Protein AF-0000000080778270 (afdb_homodimer)

Organism: Finegoldia magna (strain ATCC 29328 / DSM 20472 / WAL 2508) (NCBI:txid334413)

InterPro domains:
  IPR010719 Methyltransferase MnmM-like [PF06962] (47-176)
  IPR010719 Methyltransferase MnmM-like [PTHR35276] (10-177)
  IPR029063 S-adenosyl-L-methionine-dependent methyltransferase superfamily [G3DSA:3.40.50.150] (2-179)
  IPR029063 S-adenosyl-L-methionine-dependent methyltransferase superfamily [SSF53335] (15-161)

Sequence (358 aa):
MIYNNTKTLVESLMKSKIPTSKICLDMTFGNGNDSYKMLSINKSIQVYGFDIQKNCIDNAKKTNNLKVINDSHLNFENYTNEKIDFAVFNLGYLPGGDKNITTDYDTVIKTLEKLLKLMNIEGQIVITFYPGHRPGFEESINIINFLRNLNQKEFNVIRYDFINQINNPPFVCLIERIKMIYNNTKTLVESLMKSKIPTSKICLDMTFGNGNDSYKMLSINKSIQVYGFDIQKNCIDNAKKTNNLKVINDSHLNFENYTNEKIDFAVFNLGYLPGGDKNITTDYDTVIKTLEKLLKLMNIEGQIVITFYPGHRPGFEESINIINFLRNLNQKEFNVIRYDFINQINNPPFVCLIERIK

Solvent-accessible surface area (backbone atoms only — not comparable to full-atom values): 18742 Å² total; per-residue (Å²): 122,90,60,87,48,64,67,46,38,51,49,53,53,42,67,71,49,43,68,82,38,51,33,34,37,26,50,46,26,48,90,32,62,67,54,53,50,47,43,71,70,27,76,82,30,38,35,42,26,15,27,70,49,59,67,38,47,71,68,48,79,90,48,94,45,47,48,68,39,74,36,57,46,66,52,49,66,81,78,48,85,66,61,30,32,35,36,37,37,61,53,47,52,48,85,94,51,60,74,82,55,50,67,50,48,67,54,49,50,56,30,46,60,53,46,67,73,36,41,33,75,59,8,35,37,39,38,38,42,44,43,63,43,70,73,31,33,54,31,44,55,55,46,48,56,56,52,37,66,42,58,56,81,34,33,44,37,38,36,41,35,49,57,23,50,73,80,54,51,55,32,38,36,41,38,30,27,73,90,121,90,60,88,48,64,68,47,39,51,49,53,54,41,68,70,48,43,70,81,39,51,33,35,36,26,50,46,26,47,89,34,61,68,54,51,51,48,44,73,69,28,77,82,30,38,34,41,27,15,27,71,50,58,67,38,48,72,67,49,80,89,49,95,46,47,50,67,40,72,35,58,48,68,54,47,66,81,78,48,86,67,62,30,33,33,34,37,37,61,55,48,51,46,85,95,50,59,73,84,56,51,67,48,49,68,54,50,50,54,30,47,60,54,46,68,73,37,41,33,75,58,10,35,38,38,39,36,42,45,44,64,42,69,72,29,31,54,32,45,54,55,46,47,55,56,52,37,66,42,57,54,80,34,33,44,38,38,37,43,35,48,57,22,49,73,81,54,50,54,33,37,36,39,37,33,28,72,92

Foldseek 3Di:
DCDDAPVSVVLSVLLVFLQPFAEEEEQDCQQNVVVVSSCVNPVRHAYEYEDLDVVSVVNDDDDPRYHYDNDHLLCVCVPDQAAGQEYEAEWADRVVDDRVDTDDLVSVLSSVVVNLVRHDQFGKYKYKADCLDPRRVVSCVSNVVSVVPPDVVFKDKDKADPDPDDRRGMIMIMIGTND/DCDDAPVSVVLSVLLVFLQPFAEEEEQDCQQNVVVVSSCVNPVRHAYEYEDLDVVSVVNDDDDPRYHYDNDHLLCVCVPDQAAGQEYEAEWADRVVDDNVDTDDLVSVLSSVVVNLVRHDQFGKYKYKADCLDPRRVVSCVSNVVSVVPPDVVFKDKDKADPDPDDRRGMIMIMIGTND

Radius of gyration: 21.99 Å; Cα contacts (8 Å, |Δi|>4): 694; chains: 2; bounding box: 41×61×51 Å

pLDDT: mean 96.2, std 4.08, range [66.81, 98.88]

Nearest PDB structures (foldseek):
  8h27-assembly2_B  TM=9.326E-01  e=1.091E-20  Staphylococcus aureus subsp. aureus NCTC 8325
  3eey-assembly4_I  TM=9.510E-01  e=5.419E-20  Acetivibrio thermocellus ATCC 27405
  8h0s-assembly1_A  TM=9.376E-01  e=1.718E-19  Bacillus subtilis subsp. subtilis str. 168
  3eey-assembly5_G  TM=8.941E-01  e=4.001E-17  Acetivibrio thermocellus ATCC 27405
  3mti-assembly1_B  TM=8.440E-01  e=2.569E-16  Streptococcus thermophilus LMG 18311

Secondary structure (DSSP, 8-state):
---SSHHHHHHHHHHHHGGG-SEEEETT-TT-HHHHHHHHH-TT-EEEEEES-HHHHHTS--BTTEEEEES-GGGGGGT--SPEEEEEEE-SB-TTS-TT-B--HHHHHHHHHHHHHHEEEEEEEEEEE-TTSHHHHHHHHHHHHHHHTS-TTTEEEEEEEETT-SSS--EEEEEEE--/---SSHHHHHHHHHHHHGGG-SEEEETT-TT-HHHHHHHHH-TT-EEEEEES-HHHHHTS--BTTEEEEES-GGGGGGT--SPEEEEEEE-SB-TTS-TT-B--HHHHHHHHHHHHHHEEEEEEEEEEE-TTSHHHHHHHHHHHHHHHTS-TTTEEEEEEEETT-SSS--EEEEEEE--

Structure (mmCIF, N/CA/C/O backbone):
data_AF-0000000080778270-model_v1
#
loop_
_entity.id
_entity.type
_entity.pdbx_description
1 polymer '16S rRNA (Cytosine(1402)-N(4))-methyltransferase'
#
loop_
_atom_site.group_PDB
_atom_site.id
_atom_site.type_symbol
_atom_site.label_atom_id
_atom_site.label_alt_id
_atom_site.label_comp_id
_atom_site.label_asym_id
_atom_site.label_entity_id
_atom_site.label_seq_id
_atom_site.pdbx_PDB_ins_code
_atom_site.Cartn_x
_atom_site.Cartn_y
_atom_site.Cartn_z
_atom_site.occupancy
_atom_site.B_iso_or_equiv
_atom_site.auth_seq_id
_atom_site.auth_comp_id
_atom_site.auth_asym_id
_atom_site.auth_atom_id
_atom_site.pdbx_PDB_model_num
ATOM 1 N N . MET A 1 1 ? 11.602 1.389 9.594 1 66.81 1 MET A N 1
ATOM 2 C CA . MET A 1 1 ? 11.117 1.376 8.219 1 66.81 1 MET A CA 1
ATOM 3 C C . MET A 1 1 ? 10.156 0.212 7.992 1 66.81 1 MET A C 1
ATOM 5 O O . MET A 1 1 ? 10.43 -0.916 8.406 1 66.81 1 MET A O 1
ATOM 9 N N . ILE A 1 2 ? 8.891 0.56 7.391 1 80.75 2 ILE A N 1
ATOM 10 C CA . ILE A 1 2 ? 7.961 -0.547 7.184 1 80.75 2 ILE A CA 1
ATOM 11 C C . ILE A 1 2 ? 8.414 -1.389 5.992 1 80.75 2 ILE A C 1
ATOM 13 O O . ILE A 1 2 ? 8.789 -2.555 6.156 1 80.75 2 ILE A O 1
ATOM 17 N N . TYR A 1 3 ? 8.539 -0.855 4.711 1 89 3 TYR A N 1
ATOM 18 C CA . TYR A 1 3 ? 9.07 -1.511 3.521 1 89 3 TYR A CA 1
ATOM 19 C C . TYR A 1 3 ? 9.516 -0.485 2.484 1 89 3 TYR A C 1
ATOM 21 O O . TYR A 1 3 ? 8.891 0.572 2.346 1 89 3 TYR A O 1
ATOM 29 N N . ASN A 1 4 ? 10.695 -0.826 1.825 1 91.44 4 ASN A N 1
ATOM 30 C CA . ASN A 1 4 ? 11.242 0.16 0.898 1 91.44 4 ASN A CA 1
ATOM 31 C C . ASN A 1 4 ? 11.375 -0.41 -0.511 1 91.44 4 ASN A C 1
ATOM 33 O O . ASN A 1 4 ? 11.805 0.289 -1.43 1 91.44 4 ASN A O 1
ATOM 37 N N . ASN A 1 5 ? 11.078 -1.621 -0.725 1 95.38 5 ASN A N 1
ATOM 38 C CA . ASN A 1 5 ? 11.031 -2.26 -2.035 1 95.38 5 ASN A CA 1
ATOM 39 C C . ASN A 1 5 ? 9.969 -3.355 -2.09 1 95.38 5 ASN A C 1
ATOM 41 O O . ASN A 1 5 ? 9.32 -3.648 -1.084 1 95.38 5 ASN A O 1
ATOM 45 N N . THR A 1 6 ? 9.82 -3.93 -3.232 1 97.62 6 THR A N 1
ATOM 46 C CA . THR A 1 6 ? 8.742 -4.902 -3.416 1 97.62 6 THR A CA 1
ATOM 47 C C . THR A 1 6 ? 8.992 -6.148 -2.57 1 97.62 6 THR A C 1
ATOM 49 O O . THR A 1 6 ? 8.055 -6.742 -2.039 1 97.62 6 THR A O 1
ATOM 52 N N . LYS A 1 7 ? 10.266 -6.5 -2.473 1 97 7 LYS A N 1
ATOM 53 C CA . LYS A 1 7 ? 10.602 -7.684 -1.681 1 97 7 LYS A CA 1
ATOM 54 C C . LYS A 1 7 ? 10.156 -7.512 -0.231 1 97 7 LYS A C 1
ATOM 56 O O . LYS A 1 7 ? 9.453 -8.367 0.313 1 97 7 LYS A O 1
ATOM 61 N N . THR A 1 8 ? 10.531 -6.41 0.396 1 96.56 8 THR A N 1
ATOM 62 C CA . THR A 1 8 ? 10.203 -6.172 1.797 1 96.56 8 THR A CA 1
ATOM 63 C C . THR A 1 8 ? 8.711 -5.914 1.963 1 96.56 8 THR A C 1
ATOM 65 O O . THR A 1 8 ? 8.125 -6.254 2.992 1 96.56 8 THR A O 1
ATOM 68 N N . LEU A 1 9 ? 8.109 -5.34 0.969 1 97.5 9 LEU A N 1
ATOM 69 C CA . LEU A 1 9 ? 6.664 -5.156 0.991 1 97.5 9 LEU A CA 1
ATOM 70 C C . LEU A 1 9 ? 5.945 -6.504 0.995 1 97.5 9 LEU A C 1
ATOM 72 O O . LEU A 1 9 ? 5.09 -6.754 1.849 1 97.5 9 LEU A O 1
ATOM 76 N N . VAL A 1 10 ? 6.305 -7.406 0.1 1 98.25 10 VAL A N 1
ATOM 77 C CA . VAL A 1 10 ? 5.672 -8.719 -0.003 1 98.25 10 VAL A CA 1
ATOM 78 C C . VAL A 1 10 ? 5.895 -9.5 1.288 1 98.25 10 VAL A C 1
ATOM 80 O O . VAL A 1 10 ? 4.98 -10.172 1.78 1 98.25 10 VAL A O 1
ATOM 83 N N . GLU A 1 11 ? 7.086 -9.359 1.797 1 97.44 11 GLU A N 1
ATOM 84 C CA . GLU A 1 11 ? 7.375 -10.016 3.068 1 97.44 11 GLU A CA 1
ATOM 85 C C . GLU A 1 11 ? 6.453 -9.508 4.172 1 97.44 11 GLU A C 1
ATOM 87 O O . GLU A 1 11 ? 5.984 -10.281 5.008 1 97.44 11 GLU A O 1
ATOM 92 N N . SER A 1 12 ? 6.262 -8.234 4.207 1 96.12 12 SER A N 1
ATOM 93 C CA . SER A 1 12 ? 5.375 -7.66 5.215 1 96.12 12 SER A CA 1
ATOM 94 C C . SER A 1 12 ? 3.949 -8.18 5.055 1 96.12 12 SER A C 1
ATOM 96 O O . SER A 1 12 ? 3.271 -8.453 6.047 1 96.12 12 SER A O 1
ATOM 98 N N . LEU A 1 13 ? 3.492 -8.32 3.836 1 97.12 13 LEU A N 1
ATOM 99 C CA . LEU A 1 13 ? 2.164 -8.867 3.574 1 97.12 13 LEU A CA 1
ATOM 100 C C . LEU A 1 13 ? 2.072 -10.32 4.02 1 97.12 13 LEU A C 1
ATOM 102 O O . LEU A 1 13 ? 1.073 -10.734 4.617 1 97.12 13 LEU A O 1
ATOM 106 N N . MET A 1 14 ? 3.135 -11.047 3.773 1 97.94 14 MET A N 1
ATOM 107 C CA . MET A 1 14 ? 3.186 -12.438 4.203 1 97.94 14 MET A CA 1
ATOM 108 C C . MET A 1 14 ? 3.117 -12.547 5.723 1 97.94 14 MET A C 1
ATOM 110 O O . MET A 1 14 ? 2.387 -13.383 6.262 1 97.94 14 MET A O 1
ATOM 114 N N . LYS A 1 15 ? 3.887 -11.727 6.355 1 96.31 15 LYS A N 1
ATOM 115 C CA . LYS A 1 15 ? 3.932 -11.758 7.812 1 96.31 15 LYS A CA 1
ATOM 116 C C . LYS A 1 15 ? 2.551 -11.508 8.414 1 96.31 15 LYS A C 1
ATOM 118 O O . LYS A 1 15 ? 2.236 -12.008 9.492 1 96.31 15 LYS A O 1
ATOM 123 N N . SER A 1 16 ? 1.757 -10.789 7.73 1 95.44 16 SER A N 1
ATOM 124 C CA . SER A 1 16 ? 0.414 -10.469 8.211 1 95.44 16 SER A CA 1
ATOM 125 C C . SER A 1 16 ? -0.552 -11.617 7.945 1 95.44 16 SER A C 1
ATOM 127 O O . SER A 1 16 ? -1.455 -11.875 8.742 1 95.44 16 SER A O 1
ATOM 129 N N . LYS A 1 17 ? -0.362 -12.383 6.918 1 97.62 17 LYS A N 1
ATOM 130 C CA . LYS A 1 17 ? -1.398 -13.305 6.465 1 97.62 17 LYS A CA 1
ATOM 131 C C . LYS A 1 17 ? -1.015 -14.75 6.758 1 97.62 17 LYS A C 1
ATOM 133 O O . LYS A 1 17 ? -1.867 -15.562 7.129 1 97.62 17 LYS A O 1
ATOM 138 N N . ILE A 1 18 ? 0.212 -15.094 6.703 1 98.38 18 ILE A N 1
ATOM 139 C CA . ILE A 1 18 ? 0.69 -16.469 6.684 1 98.38 18 ILE A CA 1
ATOM 140 C C . ILE A 1 18 ? 0.455 -17.125 8.047 1 98.38 18 ILE A C 1
ATOM 142 O O . ILE A 1 18 ? 0.122 -18.312 8.125 1 98.38 18 ILE A O 1
ATOM 146 N N . PRO A 1 19 ? 0.58 -16.375 9.148 1 98.19 19 PRO A N 1
ATOM 147 C CA . PRO A 1 19 ? 0.391 -17 10.461 1 98.19 19 PRO A CA 1
ATOM 148 C C . PRO A 1 19 ? -0.973 -17.672 10.602 1 98.19 19 PRO A C 1
ATOM 150 O O . PRO A 1 19 ? -1.111 -18.641 11.344 1 98.19 19 PRO A O 1
ATOM 153 N N . THR A 1 20 ? -1.996 -17.219 9.922 1 97.31 20 THR A N 1
ATOM 154 C CA . THR A 1 20 ? -3.336 -17.781 10.055 1 97.31 20 THR A CA 1
ATOM 155 C C . THR A 1 20 ? -3.699 -18.609 8.82 1 97.31 20 THR A C 1
ATOM 157 O O . THR A 1 20 ? -4.871 -18.906 8.594 1 97.31 20 THR A O 1
ATOM 160 N N . SER A 1 21 ? -2.727 -18.891 7.973 1 98.38 21 SER A N 1
ATOM 161 C CA . SER A 1 21 ? -2.955 -19.625 6.73 1 98.38 21 SER A CA 1
ATOM 162 C C . SER A 1 21 ? -2.691 -21.109 6.91 1 98.38 21 SER A C 1
ATOM 164 O O . SER A 1 21 ? -2.014 -21.516 7.855 1 98.38 21 SER A O 1
ATOM 166 N N . LYS A 1 22 ? -3.305 -21.891 6.043 1 98.44 22 LYS A N 1
ATOM 167 C CA . LYS A 1 22 ? -3.074 -23.328 6.02 1 98.44 22 LYS A CA 1
ATOM 168 C C . LYS A 1 22 ? -2.516 -23.766 4.672 1 98.44 22 LYS A C 1
ATOM 170 O O . LYS A 1 22 ? -1.525 -24.5 4.613 1 98.44 22 LYS A O 1
ATOM 175 N N . ILE A 1 23 ? -3.102 -23.344 3.631 1 98.75 23 ILE A N 1
ATOM 176 C CA . ILE A 1 23 ? -2.711 -23.75 2.283 1 98.75 23 ILE A CA 1
ATOM 177 C C . ILE A 1 23 ? -2.209 -22.516 1.516 1 98.75 23 ILE A C 1
ATOM 179 O O . ILE A 1 23 ? -2.941 -21.547 1.342 1 98.75 23 ILE A O 1
ATOM 183 N N . CYS A 1 24 ? -1.001 -22.562 1.058 1 98.81 24 CYS A N 1
ATOM 184 C CA . CYS A 1 24 ? -0.366 -21.453 0.343 1 98.81 24 CYS A CA 1
ATOM 185 C C . CYS A 1 24 ? 0.226 -21.938 -0.978 1 98.81 24 CYS A C 1
ATOM 187 O O . CYS A 1 24 ? 0.681 -23.078 -1.085 1 98.81 24 CYS A O 1
ATOM 189 N N . LEU A 1 25 ? 0.199 -21.078 -1.969 1 98.88 25 LEU A N 1
ATOM 190 C CA . LEU A 1 25 ? 0.73 -21.391 -3.291 1 98.88 25 LEU A CA 1
ATOM 191 C C . LEU A 1 25 ? 1.82 -20.406 -3.689 1 98.88 25 LEU A C 1
ATOM 193 O O . LEU A 1 25 ? 1.659 -19.188 -3.516 1 98.88 25 LEU A O 1
ATOM 197 N N . ASP A 1 26 ? 2.918 -20.875 -4.129 1 98.81 26 ASP A N 1
ATOM 198 C CA . ASP A 1 26 ? 3.951 -20.125 -4.84 1 98.81 26 ASP A CA 1
ATOM 199 C C . ASP A 1 26 ? 3.891 -20.406 -6.34 1 98.81 26 ASP A C 1
ATOM 201 O O . ASP A 1 26 ? 4.402 -21.422 -6.816 1 98.81 26 ASP A O 1
ATOM 205 N N . MET A 1 27 ? 3.35 -19.484 -7.094 1 98.69 27 MET A N 1
ATOM 206 C CA . MET A 1 27 ? 2.945 -19.734 -8.477 1 98.69 27 MET A CA 1
ATOM 207 C C . MET A 1 27 ? 4.121 -19.547 -9.43 1 98.69 27 MET A C 1
ATOM 209 O O . MET A 1 27 ? 4.023 -19.875 -10.609 1 98.69 27 MET A O 1
ATOM 213 N N . THR A 1 28 ? 5.137 -18.969 -8.906 1 98.19 28 THR A N 1
ATOM 214 C CA . THR A 1 28 ? 6.398 -18.75 -9.602 1 98.19 28 THR A CA 1
ATOM 215 C C . THR A 1 28 ? 7.582 -19.109 -8.711 1 98.19 28 THR A C 1
ATOM 217 O O . THR A 1 28 ? 8.383 -18.234 -8.352 1 98.19 28 THR A O 1
ATOM 220 N N . PHE A 1 29 ? 7.758 -20.359 -8.461 1 98.38 29 PHE A N 1
ATOM 221 C CA . PHE A 1 29 ? 8.617 -20.844 -7.387 1 98.38 29 PHE A CA 1
ATOM 222 C C . PHE A 1 29 ? 10.023 -20.281 -7.52 1 98.38 29 PHE A C 1
ATOM 224 O O . PHE A 1 29 ? 10.555 -19.688 -6.578 1 98.38 29 PHE A O 1
ATOM 231 N N . GLY A 1 30 ? 10.641 -20.453 -8.805 1 97.19 30 GLY A N 1
ATOM 232 C CA . GLY A 1 30 ? 11.992 -19.969 -9.031 1 97.19 30 GLY A CA 1
ATOM 233 C C . GLY A 1 30 ? 13 -20.531 -8.055 1 97.19 30 GLY A C 1
ATOM 234 O O . GLY A 1 30 ? 13.125 -21.75 -7.914 1 97.19 30 GLY A O 1
ATOM 235 N N . ASN A 1 31 ? 13.609 -19.656 -7.277 1 96.62 31 ASN A N 1
ATOM 236 C CA . ASN A 1 31 ? 14.602 -20.094 -6.305 1 96.62 31 ASN A CA 1
ATOM 237 C C . ASN A 1 31 ? 13.961 -20.422 -4.957 1 96.62 31 ASN A C 1
ATOM 239 O O . ASN A 1 31 ? 14.656 -20.781 -4.004 1 96.62 31 ASN A O 1
ATOM 243 N N . GLY A 1 32 ? 12.719 -20.266 -4.879 1 97.81 32 GLY A N 1
ATOM 244 C CA . GLY A 1 32 ? 11.953 -20.719 -3.734 1 97.81 32 GLY A CA 1
ATOM 245 C C . GLY A 1 32 ? 11.922 -19.719 -2.594 1 97.81 32 GLY A C 1
ATOM 246 O O . GLY A 1 32 ? 11.477 -20.047 -1.492 1 97.81 32 GLY A O 1
ATOM 247 N N . ASN A 1 33 ? 12.359 -18.453 -2.801 1 97.44 33 ASN A N 1
ATOM 248 C CA . ASN A 1 33 ? 12.5 -17.484 -1.731 1 97.44 33 ASN A CA 1
ATOM 249 C C . ASN A 1 33 ? 11.156 -17.203 -1.053 1 97.44 33 ASN A C 1
ATOM 251 O O . ASN A 1 33 ? 11.078 -17.156 0.176 1 97.44 33 ASN A O 1
ATOM 255 N N . ASP A 1 34 ? 10.125 -17.047 -1.787 1 98.5 34 ASP A N 1
ATOM 256 C CA . ASP A 1 34 ? 8.82 -16.766 -1.204 1 98.5 34 ASP A CA 1
ATOM 257 C C . ASP A 1 34 ? 8.305 -17.969 -0.414 1 98.5 34 ASP A C 1
ATOM 259 O O . ASP A 1 34 ? 7.777 -17.812 0.69 1 98.5 34 ASP A O 1
ATOM 263 N N . SER A 1 35 ? 8.445 -19.141 -0.993 1 98.69 35 SER A N 1
ATOM 264 C CA . SER A 1 35 ? 8.031 -20.359 -0.31 1 98.69 35 SER A CA 1
ATOM 265 C C . SER A 1 35 ? 8.75 -20.516 1.027 1 98.69 35 SER A C 1
ATOM 267 O O . SER A 1 35 ? 8.109 -20.75 2.055 1 98.69 35 SER A O 1
ATOM 269 N N . TYR A 1 36 ? 10.062 -20.344 0.94 1 98.56 36 TYR A N 1
ATOM 270 C CA . TYR A 1 36 ? 10.852 -20.516 2.152 1 98.56 36 TYR A CA 1
ATOM 271 C C . TYR A 1 36 ? 10.5 -19.453 3.188 1 98.56 36 TYR A C 1
ATOM 273 O O . TYR A 1 36 ? 10.5 -19.719 4.391 1 98.56 36 TYR A O 1
ATOM 281 N N . LYS A 1 37 ? 10.258 -18.266 2.748 1 98.5 37 LYS A N 1
ATOM 282 C CA . LYS A 1 37 ? 9.82 -17.203 3.654 1 98.5 37 LYS A CA 1
ATOM 283 C C . LYS A 1 37 ? 8.5 -17.578 4.324 1 98.5 37 LYS A C 1
ATOM 285 O O . LYS A 1 37 ? 8.352 -17.406 5.535 1 98.5 37 LYS A O 1
ATOM 290 N N . MET A 1 38 ? 7.527 -18.094 3.566 1 98.69 38 MET A N 1
ATOM 291 C CA . MET A 1 38 ? 6.25 -18.5 4.137 1 98.69 38 MET A CA 1
ATOM 292 C C . MET A 1 38 ? 6.453 -19.547 5.227 1 98.69 38 MET A C 1
ATOM 294 O O . MET A 1 38 ? 5.902 -19.438 6.32 1 98.69 38 MET A O 1
ATOM 298 N N . LEU A 1 39 ? 7.285 -20.516 4.898 1 98.5 39 LEU A N 1
ATOM 299 C CA . LEU A 1 39 ? 7.535 -21.609 5.82 1 98.5 39 LEU A CA 1
ATOM 300 C C . LEU A 1 39 ? 8.242 -21.125 7.078 1 98.5 39 LEU A C 1
ATOM 302 O O . LEU A 1 39 ? 8.039 -21.672 8.164 1 98.5 39 LEU A O 1
ATOM 306 N N . SER A 1 40 ? 9.102 -20.109 6.914 1 98.31 40 SER A N 1
ATOM 307 C CA . SER A 1 40 ? 9.805 -19.547 8.062 1 98.31 40 SER A CA 1
ATOM 308 C C . SER A 1 40 ? 8.844 -18.828 9 1 98.31 40 SER A C 1
ATOM 310 O O . SER A 1 40 ? 9.086 -18.734 10.203 1 98.31 40 SER A O 1
ATOM 312 N N . ILE A 1 41 ? 7.781 -18.328 8.516 1 98.25 41 ILE A N 1
ATOM 313 C CA . ILE A 1 41 ? 6.789 -17.594 9.289 1 98.25 41 ILE A CA 1
ATOM 314 C C . ILE A 1 41 ? 5.863 -18.578 10.008 1 98.25 41 ILE A C 1
ATOM 316 O O . ILE A 1 41 ? 5.516 -18.359 11.172 1 98.25 41 ILE A O 1
ATOM 32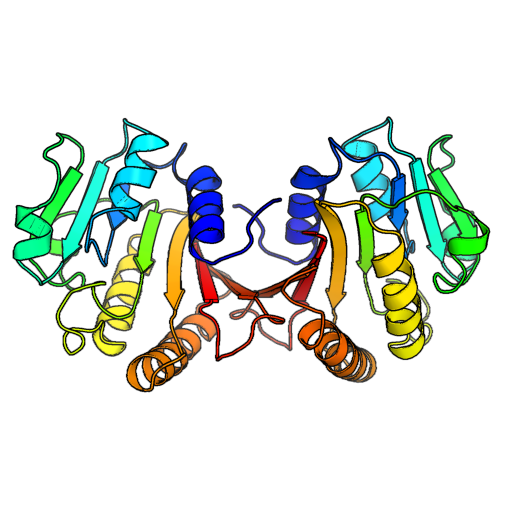0 N N . ASN A 1 42 ? 5.43 -19.578 9.344 1 98.5 42 ASN A N 1
ATOM 321 C CA . ASN A 1 42 ? 4.52 -20.594 9.859 1 98.5 42 ASN A CA 1
ATOM 322 C C . ASN A 1 42 ? 4.891 -21.984 9.359 1 98.5 42 ASN A C 1
ATOM 324 O O . ASN A 1 42 ? 4.625 -22.328 8.211 1 98.5 42 ASN A O 1
ATOM 328 N N . LYS A 1 43 ? 5.348 -22.812 10.203 1 97 43 LYS A N 1
ATOM 329 C CA . LYS A 1 43 ? 5.871 -24.125 9.844 1 97 43 LYS A CA 1
ATOM 330 C C . LYS A 1 43 ? 4.738 -25.141 9.656 1 97 43 LYS A C 1
ATOM 332 O O . LYS A 1 43 ? 4.965 -26.25 9.18 1 97 43 LYS A O 1
ATOM 337 N N . SER A 1 44 ? 3.574 -24.75 9.961 1 97.81 44 SER A N 1
ATOM 338 C CA . SER A 1 44 ? 2.459 -25.688 9.922 1 97.81 44 SER A CA 1
ATOM 339 C C . SER A 1 44 ? 1.711 -25.609 8.602 1 97.81 44 SER A C 1
ATOM 341 O O . SER A 1 44 ? 0.825 -26.438 8.328 1 97.81 44 SER A O 1
ATOM 343 N N . ILE A 1 45 ? 2.072 -24.656 7.777 1 98.44 45 ILE A N 1
ATOM 344 C CA . ILE A 1 45 ? 1.339 -24.484 6.531 1 98.44 45 ILE A CA 1
ATOM 345 C C . ILE A 1 45 ? 1.805 -25.531 5.512 1 98.44 45 ILE A C 1
ATOM 347 O O . ILE A 1 45 ? 2.885 -26.109 5.652 1 98.44 45 ILE A O 1
ATOM 351 N N . GLN A 1 46 ? 0.969 -25.797 4.523 1 98.56 46 GLN A N 1
ATOM 352 C CA . GLN A 1 46 ? 1.335 -26.531 3.318 1 98.56 46 GLN A CA 1
ATOM 353 C C . GLN A 1 46 ? 1.544 -25.578 2.141 1 98.56 46 GLN A C 1
ATOM 355 O O . GLN A 1 46 ? 0.663 -24.781 1.814 1 98.56 46 GLN A O 1
ATOM 360 N N . VAL A 1 47 ? 2.713 -25.688 1.562 1 98.69 47 VAL A N 1
ATOM 361 C CA . VAL A 1 47 ? 3.045 -24.828 0.431 1 98.69 47 VAL A CA 1
ATOM 362 C C . VAL A 1 47 ? 3.205 -25.672 -0.832 1 98.69 47 VAL A C 1
ATOM 364 O O . VAL A 1 47 ? 3.887 -26.688 -0.817 1 98.69 47 VAL A O 1
ATOM 367 N N . TYR A 1 48 ? 2.512 -25.297 -1.901 1 98.75 48 TYR A N 1
ATOM 368 C CA . TYR A 1 48 ? 2.736 -25.828 -3.238 1 98.75 48 TYR A CA 1
ATOM 369 C C . TYR A 1 48 ? 3.449 -24.812 -4.121 1 98.75 48 TYR A C 1
ATOM 371 O O . TYR A 1 48 ? 2.965 -23.703 -4.309 1 98.75 48 TYR A O 1
ATOM 379 N N . GLY A 1 49 ? 4.594 -25.141 -4.594 1 98.62 49 GLY A N 1
ATOM 380 C CA . GLY A 1 49 ? 5.352 -24.297 -5.5 1 98.62 49 GLY A CA 1
ATOM 381 C C . GLY A 1 49 ? 5.371 -24.797 -6.926 1 98.62 49 GLY A C 1
ATOM 382 O O . GLY A 1 49 ? 5.523 -26 -7.156 1 98.62 49 GLY A O 1
ATOM 383 N N . PHE A 1 50 ? 5.211 -23.891 -7.879 1 98.62 50 PHE A N 1
ATOM 384 C CA . PHE A 1 50 ? 5.148 -24.281 -9.281 1 98.62 50 PHE A CA 1
ATOM 385 C C . PHE A 1 50 ? 6.223 -23.562 -10.094 1 98.62 50 PHE A C 1
ATOM 387 O O . PHE A 1 50 ? 6.422 -22.344 -9.93 1 98.62 50 PHE A O 1
ATOM 394 N N . ASP A 1 51 ? 6.871 -24.281 -10.898 1 98.25 51 ASP A N 1
ATOM 395 C CA . ASP A 1 51 ? 7.758 -23.719 -11.914 1 98.25 51 ASP A CA 1
ATOM 396 C C . ASP A 1 51 ? 7.891 -24.641 -13.117 1 98.25 51 ASP A C 1
ATOM 398 O O . ASP A 1 51 ? 7.938 -25.875 -12.953 1 98.25 51 ASP A O 1
ATOM 402 N N . ILE A 1 52 ? 7.961 -24.047 -14.273 1 97.25 52 ILE A N 1
ATOM 403 C CA . ILE A 1 52 ? 8.062 -24.844 -15.492 1 97.25 52 ILE A CA 1
ATOM 404 C C . ILE A 1 52 ? 9.508 -25.281 -15.703 1 97.25 52 ILE A C 1
ATOM 406 O O . ILE A 1 52 ? 9.781 -26.172 -16.516 1 97.25 52 ILE A O 1
ATOM 410 N N . GLN A 1 53 ? 10.398 -24.578 -15.094 1 96.62 53 GLN A N 1
ATOM 411 C CA . GLN A 1 53 ? 11.812 -24.906 -15.234 1 96.62 53 GLN A CA 1
ATOM 412 C C . GLN A 1 53 ? 12.219 -26.016 -14.266 1 96.62 53 GLN A C 1
ATOM 414 O O . GLN A 1 53 ? 12.195 -25.828 -13.047 1 96.62 53 GLN A O 1
ATOM 419 N N . LYS A 1 54 ? 12.68 -27.078 -14.812 1 96.88 54 LYS A N 1
ATOM 420 C CA . LYS A 1 54 ? 13.023 -28.266 -14.023 1 96.88 54 LYS A CA 1
ATOM 421 C C . LYS A 1 54 ? 14.125 -27.953 -13.016 1 96.88 54 LYS A C 1
ATOM 423 O O . LYS A 1 54 ? 14.148 -28.516 -11.922 1 96.88 54 LYS A O 1
ATOM 428 N N . ASN A 1 55 ? 15.031 -27.109 -13.406 1 96.06 55 ASN A N 1
ATOM 429 C CA . ASN A 1 55 ? 16.156 -26.781 -12.531 1 96.06 55 ASN A CA 1
ATOM 430 C C . ASN A 1 55 ? 15.664 -26.141 -11.227 1 96.06 55 ASN A C 1
ATOM 432 O O . ASN A 1 55 ? 16.281 -26.328 -10.18 1 96.06 55 ASN A O 1
ATOM 436 N N . CYS A 1 56 ? 14.578 -25.359 -11.258 1 96.75 56 CYS A N 1
ATOM 437 C CA . CYS A 1 56 ? 13.992 -24.766 -10.062 1 96.75 56 CYS A CA 1
ATOM 438 C C . CYS A 1 56 ? 13.508 -25.844 -9.094 1 96.75 56 CYS A C 1
ATOM 440 O O . CYS A 1 56 ? 13.672 -25.703 -7.883 1 96.75 56 CYS A O 1
ATOM 442 N N . ILE A 1 57 ? 12.953 -26.906 -9.617 1 97.19 57 ILE A N 1
ATOM 443 C CA . ILE A 1 57 ? 12.406 -28 -8.82 1 97.19 57 ILE A CA 1
ATOM 444 C C . ILE A 1 57 ? 13.555 -28.812 -8.227 1 97.19 57 ILE A C 1
ATOM 446 O O . ILE A 1 57 ? 13.539 -29.141 -7.035 1 97.19 57 ILE A O 1
ATOM 450 N N . ASP A 1 58 ? 14.508 -29.031 -9.047 1 97.12 58 ASP A N 1
ATOM 451 C CA . ASP A 1 58 ? 15.633 -29.875 -8.641 1 97.12 58 ASP A CA 1
ATOM 452 C C . ASP A 1 58 ? 16.422 -29.219 -7.508 1 97.12 58 ASP A C 1
ATOM 454 O O . ASP A 1 58 ? 16.984 -29.906 -6.656 1 97.12 58 ASP A O 1
ATOM 458 N N . ASN A 1 59 ? 16.422 -27.906 -7.492 1 96.19 59 ASN A N 1
ATOM 459 C CA . ASN A 1 59 ? 17.219 -27.156 -6.531 1 96.19 59 ASN A CA 1
ATOM 460 C C . ASN A 1 59 ? 16.438 -26.875 -5.25 1 96.19 59 ASN A C 1
ATOM 462 O O . ASN A 1 59 ? 17 -26.344 -4.285 1 96.19 59 ASN A O 1
ATOM 466 N N . ALA A 1 60 ? 15.219 -27.25 -5.211 1 96.94 60 ALA A N 1
ATOM 467 C CA . ALA A 1 60 ? 14.367 -26.922 -4.074 1 96.94 60 ALA A CA 1
ATOM 468 C C . ALA A 1 60 ? 14.766 -27.719 -2.838 1 96.94 60 ALA A C 1
ATOM 470 O O . ALA A 1 60 ? 15.148 -28.891 -2.941 1 96.94 60 ALA A O 1
ATOM 471 N N . LYS A 1 61 ? 14.656 -27.047 -1.742 1 94.25 61 LYS A N 1
ATOM 472 C CA . LYS A 1 61 ? 14.844 -27.766 -0.482 1 94.25 61 LYS A CA 1
ATOM 473 C C . LYS A 1 61 ? 13.734 -28.797 -0.263 1 94.25 61 LYS A C 1
ATOM 475 O O . LYS A 1 61 ? 12.57 -28.531 -0.579 1 94.25 61 LYS A O 1
ATOM 480 N N . LYS A 1 62 ? 14.188 -29.922 0.313 1 91.75 62 LYS A N 1
ATOM 481 C CA . LYS A 1 62 ? 13.195 -30.953 0.617 1 91.75 62 LYS A CA 1
ATOM 482 C C . LYS A 1 62 ? 12.656 -30.797 2.037 1 91.75 62 LYS A C 1
ATOM 484 O O . LYS A 1 62 ? 13.422 -30.859 3.006 1 91.75 62 LYS A O 1
ATOM 489 N N . THR A 1 63 ? 11.445 -30.469 2.113 1 93.12 63 THR A N 1
ATOM 490 C CA . THR A 1 63 ? 10.727 -30.391 3.381 1 93.12 63 THR A CA 1
ATOM 491 C C . THR A 1 63 ? 9.328 -30.984 3.248 1 93.12 63 THR A C 1
ATOM 493 O O . THR A 1 63 ? 8.766 -31.016 2.152 1 93.12 63 THR A O 1
ATOM 496 N N . ASN A 1 64 ? 8.734 -31.516 4.316 1 94.69 64 ASN A N 1
ATOM 497 C CA . ASN A 1 64 ? 7.465 -32.219 4.289 1 94.69 64 ASN A CA 1
ATOM 498 C C . ASN A 1 64 ? 6.312 -31.297 3.91 1 94.69 64 ASN A C 1
ATOM 500 O O . ASN A 1 64 ? 5.32 -31.734 3.33 1 94.69 64 ASN A O 1
ATOM 504 N N . ASN A 1 65 ? 6.406 -30.078 4.246 1 97.12 65 ASN A N 1
ATOM 505 C CA . ASN A 1 65 ? 5.277 -29.172 4.039 1 97.12 65 ASN A CA 1
ATOM 506 C C . ASN A 1 65 ? 5.473 -28.312 2.797 1 97.12 65 ASN A C 1
ATOM 508 O O . ASN A 1 65 ? 4.82 -27.281 2.646 1 97.12 65 ASN A O 1
ATOM 512 N N . LEU A 1 66 ? 6.422 -28.672 1.997 1 98.31 66 LEU A N 1
ATOM 513 C CA . LEU A 1 66 ? 6.648 -28 0.721 1 98.31 66 LEU A CA 1
ATOM 514 C C . LEU A 1 66 ? 6.66 -29 -0.427 1 98.31 66 LEU A C 1
ATOM 516 O O . LEU A 1 66 ? 7.508 -29.891 -0.469 1 98.31 66 LEU A O 1
ATOM 520 N N . LYS A 1 67 ? 5.719 -28.891 -1.307 1 98.19 67 LYS A N 1
ATOM 521 C CA . LYS A 1 67 ? 5.668 -29.672 -2.539 1 98.19 67 LYS A CA 1
ATOM 522 C C . LYS A 1 67 ? 5.973 -28.797 -3.756 1 98.19 67 LYS A C 1
ATOM 524 O O . LYS A 1 67 ? 5.191 -27.922 -4.109 1 98.19 67 LYS A O 1
ATOM 529 N N . VAL A 1 68 ? 7.09 -29.031 -4.359 1 98.44 68 VAL A N 1
ATOM 530 C CA . VAL A 1 68 ? 7.48 -28.281 -5.543 1 98.44 68 VAL A CA 1
ATOM 531 C C . VAL A 1 68 ? 7.164 -29.078 -6.801 1 98.44 68 VAL A C 1
ATOM 533 O O . VAL A 1 68 ? 7.512 -30.266 -6.891 1 98.44 68 VAL A O 1
ATOM 536 N N . ILE A 1 69 ? 6.488 -28.484 -7.734 1 98.31 69 ILE A N 1
ATOM 537 C CA . ILE A 1 69 ? 5.906 -29.188 -8.875 1 98.31 69 ILE A CA 1
ATOM 538 C C . ILE A 1 69 ? 6.453 -28.594 -10.172 1 98.31 69 ILE A C 1
ATOM 540 O O . ILE A 1 69 ? 6.414 -27.391 -10.375 1 98.31 69 ILE A O 1
ATOM 544 N N . ASN A 1 70 ? 7.008 -29.406 -11.008 1 98.38 70 ASN A N 1
ATOM 545 C CA . ASN A 1 70 ? 7.441 -29 -12.336 1 98.38 70 ASN A CA 1
ATOM 546 C C . ASN A 1 70 ? 6.281 -28.969 -13.32 1 98.38 70 ASN A C 1
ATOM 548 O O . ASN A 1 70 ? 6.102 -29.906 -14.102 1 98.38 70 ASN A O 1
ATOM 552 N N . ASP A 1 71 ? 5.574 -27.938 -13.281 1 98.31 71 ASP A N 1
ATOM 553 C CA . ASP A 1 71 ? 4.398 -27.734 -14.117 1 98.31 71 ASP A CA 1
ATOM 554 C C . ASP A 1 71 ? 4.027 -26.25 -14.18 1 98.31 71 ASP A C 1
ATOM 556 O O . ASP A 1 71 ? 4.527 -25.453 -13.391 1 98.31 71 ASP A O 1
ATOM 560 N N . SER A 1 72 ? 3.213 -25.891 -15.18 1 97.88 72 SER A N 1
ATOM 561 C CA . SER A 1 72 ? 2.648 -24.547 -15.242 1 97.88 72 SER A CA 1
ATOM 562 C C . SER A 1 72 ? 1.713 -24.281 -14.07 1 97.88 72 SER A C 1
ATOM 564 O O . SER A 1 72 ? 0.937 -25.156 -13.68 1 97.88 72 SER A O 1
ATOM 566 N N . HIS A 1 73 ? 1.803 -23.109 -13.484 1 98.06 73 HIS A N 1
ATOM 567 C CA . HIS A 1 73 ? 0.855 -22.719 -12.445 1 98.06 73 HIS A CA 1
ATOM 568 C C . HIS A 1 73 ? -0.581 -22.797 -12.953 1 98.06 73 HIS A C 1
ATOM 570 O O . HIS A 1 73 ? -1.519 -22.891 -12.156 1 98.06 73 HIS A O 1
ATOM 576 N N . LEU A 1 74 ? -0.789 -22.734 -14.242 1 97.69 74 LEU A N 1
ATOM 577 C CA . LEU A 1 74 ? -2.115 -22.875 -14.836 1 97.69 74 LEU A CA 1
ATOM 578 C C . LEU A 1 74 ? -2.766 -24.188 -14.391 1 97.69 74 LEU A C 1
ATOM 580 O O . LEU A 1 74 ? -3.994 -24.281 -14.305 1 97.69 74 LEU A O 1
ATOM 584 N N . ASN A 1 75 ? -1.929 -25.172 -14.023 1 98 75 ASN A N 1
ATOM 585 C CA . ASN A 1 75 ? -2.418 -26.516 -13.75 1 98 75 ASN A CA 1
ATOM 586 C C . ASN A 1 75 ? -2.465 -26.797 -12.25 1 98 75 ASN A C 1
ATOM 588 O O . ASN A 1 75 ? -2.514 -27.969 -11.836 1 98 75 ASN A O 1
ATOM 592 N N . PHE A 1 76 ? -2.479 -25.797 -11.375 1 98.06 76 PHE A N 1
ATOM 593 C CA . PHE A 1 76 ? -2.334 -25.984 -9.938 1 98.06 76 PHE A CA 1
ATOM 594 C C . PHE A 1 76 ? -3.475 -26.844 -9.391 1 98.06 76 PHE A C 1
ATOM 596 O O . PHE A 1 76 ? -3.295 -27.578 -8.422 1 98.06 76 PHE A O 1
ATOM 603 N N . GLU A 1 77 ? -4.602 -26.828 -10.008 1 97.12 77 GLU A N 1
ATOM 604 C CA . GLU A 1 77 ? -5.77 -27.562 -9.523 1 97.12 77 GLU A CA 1
ATOM 605 C C . GLU A 1 77 ? -5.555 -29.062 -9.617 1 97.12 77 GLU A C 1
ATOM 607 O O . GLU A 1 77 ? -6.273 -29.844 -8.984 1 97.12 77 GLU A O 1
ATOM 612 N N . ASN A 1 78 ? -4.656 -29.484 -10.438 1 97.56 78 ASN A N 1
ATOM 613 C CA . ASN A 1 78 ? -4.328 -30.906 -10.562 1 97.56 78 ASN A CA 1
ATOM 614 C C . ASN A 1 78 ? -3.629 -31.422 -9.305 1 97.56 78 ASN A C 1
ATOM 616 O O . ASN 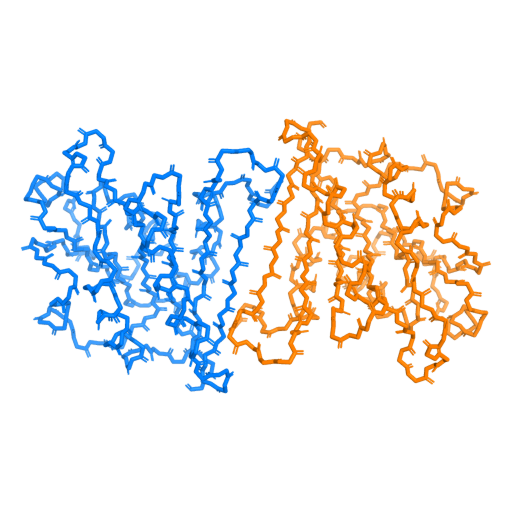A 1 78 ? -3.537 -32.625 -9.102 1 97.56 78 ASN A O 1
ATOM 620 N N . TYR A 1 79 ? -3.18 -30.578 -8.453 1 97.12 79 TYR A N 1
ATOM 621 C CA . TYR A 1 79 ? -2.299 -31 -7.363 1 97.12 79 TYR A CA 1
ATOM 622 C C . TYR A 1 79 ? -2.918 -30.688 -6.008 1 97.12 79 TYR A C 1
ATOM 624 O O . TYR A 1 79 ? -2.527 -31.266 -4.992 1 97.12 79 TYR A O 1
ATOM 632 N N . THR A 1 80 ? -3.83 -29.719 -5.957 1 92.62 80 THR A N 1
ATOM 633 C CA . THR A 1 80 ? -4.543 -29.438 -4.715 1 92.62 80 THR A CA 1
ATOM 634 C C . THR A 1 80 ? -5.973 -28.984 -5.004 1 92.62 80 THR A C 1
ATOM 636 O O . THR A 1 80 ? -6.207 -28.203 -5.938 1 92.62 80 THR A O 1
ATOM 639 N N . ASN A 1 81 ? -6.898 -29.469 -4.266 1 88.5 81 ASN A N 1
ATOM 640 C CA . ASN A 1 81 ? -8.305 -29.078 -4.355 1 88.5 81 ASN A CA 1
ATOM 641 C C . ASN A 1 81 ? -8.758 -28.344 -3.1 1 88.5 81 ASN A C 1
ATOM 643 O O . ASN A 1 81 ? -9.953 -28.109 -2.906 1 88.5 81 ASN A O 1
ATOM 647 N N . GLU A 1 82 ? -7.824 -27.984 -2.338 1 93.81 82 GLU A N 1
ATOM 648 C CA . GLU A 1 82 ? -8.141 -27.281 -1.097 1 93.81 82 GLU A CA 1
ATOM 649 C C . GLU A 1 82 ? -8.391 -25.797 -1.35 1 93.81 82 GLU A C 1
ATOM 651 O O . GLU A 1 82 ? -7.988 -25.266 -2.383 1 93.81 82 GLU A O 1
ATOM 656 N N . LYS A 1 83 ? -9.148 -25.203 -0.413 1 97.44 83 LYS A N 1
ATOM 657 C CA . LYS A 1 83 ? -9.297 -23.75 -0.464 1 97.44 83 LYS A CA 1
ATOM 658 C C . LYS A 1 83 ? -7.973 -23.062 -0.151 1 97.44 83 LYS A C 1
ATOM 660 O O . LYS A 1 83 ? -7.223 -23.5 0.719 1 97.44 83 LYS A O 1
ATOM 665 N N . ILE A 1 84 ? -7.793 -22 -0.776 1 98.31 84 ILE A N 1
ATOM 666 C CA . ILE A 1 84 ? -6.496 -21.344 -0.756 1 98.31 84 ILE A CA 1
ATOM 667 C C . ILE A 1 84 ? -6.539 -20.141 0.193 1 98.31 84 ILE A C 1
ATOM 669 O O . ILE A 1 84 ? -7.469 -19.344 0.145 1 98.31 84 ILE A O 1
ATOM 673 N N . ASP A 1 85 ? -5.539 -20.047 1.035 1 98.62 85 ASP A N 1
ATOM 674 C CA . ASP A 1 85 ? -5.434 -18.922 1.957 1 98.62 85 ASP A CA 1
ATOM 675 C C . ASP A 1 85 ? -4.539 -17.812 1.383 1 98.62 85 ASP A C 1
ATOM 677 O O . ASP A 1 85 ? -4.762 -16.625 1.638 1 98.62 85 ASP A O 1
ATOM 681 N N . PHE A 1 86 ? -3.52 -18.266 0.675 1 98.75 86 PHE A N 1
AT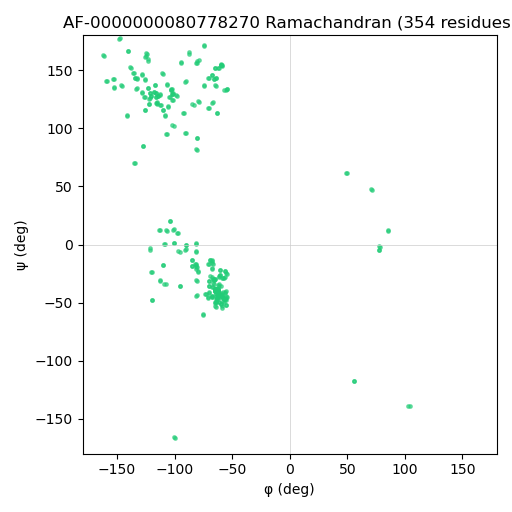OM 682 C CA . PHE A 1 86 ? -2.531 -17.312 0.203 1 98.75 86 PHE A CA 1
ATOM 683 C C . PHE A 1 86 ? -1.859 -17.797 -1.073 1 98.75 86 PHE A C 1
ATOM 685 O O . PHE A 1 86 ? -1.536 -18.984 -1.191 1 98.75 86 PHE A O 1
ATOM 692 N N . ALA A 1 87 ? -1.703 -16.969 -2.033 1 98.88 87 ALA A N 1
ATOM 693 C CA . ALA A 1 87 ? -0.939 -17.266 -3.244 1 98.88 87 ALA A CA 1
ATOM 694 C C . ALA A 1 87 ? -0.041 -16.094 -3.619 1 98.88 87 ALA A C 1
ATOM 696 O O . ALA A 1 87 ? -0.403 -14.93 -3.404 1 98.88 87 ALA A O 1
ATOM 697 N N . VAL A 1 88 ? 1.109 -16.422 -4.199 1 98.88 88 VAL A N 1
ATOM 698 C CA . VAL A 1 88 ? 2.047 -15.352 -4.551 1 98.88 88 VAL A CA 1
ATOM 699 C C . VAL A 1 88 ? 2.551 -15.555 -5.977 1 98.88 88 VAL A C 1
ATOM 701 O O . VAL A 1 88 ? 2.809 -16.688 -6.395 1 98.88 88 VAL A O 1
ATOM 704 N N . PHE A 1 89 ? 2.572 -14.5 -6.75 1 98.75 89 PHE A N 1
ATOM 705 C CA . PHE A 1 89 ? 3.211 -14.414 -8.062 1 98.75 89 PHE A CA 1
ATOM 706 C C . PHE A 1 89 ? 4.359 -13.414 -8.031 1 98.75 89 PHE A C 1
ATOM 708 O O . PHE A 1 89 ? 4.184 -12.266 -7.617 1 98.75 89 PHE A O 1
ATOM 715 N N . ASN A 1 90 ? 5.484 -13.773 -8.336 1 97.81 90 ASN A N 1
ATOM 716 C CA . ASN A 1 90 ? 6.586 -12.891 -8.695 1 97.81 90 ASN A CA 1
ATOM 717 C C . ASN A 1 90 ? 6.887 -12.945 -10.188 1 97.81 90 ASN A C 1
ATOM 719 O O . ASN A 1 90 ? 7.676 -13.773 -10.641 1 97.81 90 ASN A O 1
ATOM 723 N N . LEU A 1 91 ? 6.32 -12.016 -10.945 1 97.75 91 LEU A N 1
ATOM 724 C CA . LEU A 1 91 ? 6.289 -12.133 -12.398 1 97.75 91 LEU A CA 1
ATOM 725 C C . LEU A 1 91 ? 7.66 -11.844 -13 1 97.75 91 LEU A C 1
ATOM 727 O O . LEU A 1 91 ? 8.562 -11.375 -12.297 1 97.75 91 LEU A O 1
ATOM 731 N N . GLY A 1 92 ? 7.777 -12.094 -14.273 1 94.81 92 GLY A N 1
ATOM 732 C CA . GLY A 1 92 ? 9.023 -11.867 -14.984 1 94.81 92 GLY A CA 1
ATOM 733 C C . GLY A 1 92 ? 9.797 -13.148 -15.258 1 94.81 92 GLY A C 1
ATOM 734 O O . GLY A 1 92 ? 9.219 -14.133 -15.727 1 94.81 92 GLY A O 1
ATOM 735 N N . TYR A 1 93 ? 11.125 -13.07 -15.094 1 92.56 93 TYR A N 1
ATOM 736 C CA . TYR A 1 93 ? 11.977 -14.219 -15.398 1 92.56 93 TYR A CA 1
ATOM 737 C C . TYR A 1 93 ? 12.828 -14.594 -14.195 1 92.56 93 TYR A C 1
ATOM 739 O O . TYR A 1 93 ? 12.953 -13.82 -13.242 1 92.56 93 TYR A O 1
ATOM 747 N N . LEU A 1 94 ? 13.359 -15.836 -14.219 1 91.5 94 LEU A N 1
ATOM 748 C CA . LEU A 1 94 ? 14.227 -16.328 -13.156 1 91.5 94 LEU A CA 1
ATOM 749 C C . LEU A 1 94 ? 15.555 -15.578 -13.148 1 91.5 94 LEU A C 1
ATOM 751 O O . LEU A 1 94 ? 16.281 -15.578 -14.148 1 91.5 94 LEU A O 1
ATOM 755 N N . PRO A 1 95 ? 15.867 -14.945 -12.023 1 87.44 95 PRO A N 1
ATOM 756 C CA . PRO A 1 95 ? 17.188 -14.297 -11.953 1 87.44 95 PRO A CA 1
ATOM 757 C C . PRO A 1 95 ? 18.328 -15.258 -12.242 1 87.44 95 PRO A C 1
ATOM 759 O O . PRO A 1 95 ? 18.391 -16.344 -11.672 1 87.44 95 PRO A O 1
ATOM 762 N N . GLY A 1 96 ? 19.172 -14.82 -13.039 1 87.69 96 GLY A N 1
ATOM 763 C CA . GLY A 1 96 ? 20.297 -15.664 -13.406 1 87.69 96 GLY A CA 1
ATOM 764 C C . GLY A 1 96 ? 19.938 -16.734 -14.414 1 87.69 96 GLY A C 1
ATOM 765 O O . GLY A 1 96 ? 20.781 -17.516 -14.828 1 87.69 96 GLY A O 1
ATOM 766 N N . GLY A 1 97 ? 18.656 -16.859 -14.789 1 88 97 GLY A N 1
ATOM 767 C CA . GLY A 1 97 ? 18.188 -17.875 -15.727 1 88 97 GLY A CA 1
ATOM 768 C C . GLY A 1 97 ? 17.984 -17.328 -17.125 1 88 97 GLY A C 1
ATOM 769 O O . GLY A 1 97 ? 18.562 -16.297 -17.484 1 88 97 GLY A O 1
ATOM 770 N N . ASP A 1 98 ? 17.312 -18.078 -17.922 1 87.5 98 ASP A N 1
ATOM 771 C CA . ASP A 1 98 ? 17.016 -17.672 -19.297 1 87.5 98 ASP A CA 1
ATOM 772 C C . ASP A 1 98 ? 15.984 -16.547 -19.328 1 87.5 98 ASP A C 1
ATOM 774 O O . ASP A 1 98 ? 14.82 -16.734 -18.969 1 87.5 98 ASP A O 1
ATOM 778 N N . LYS A 1 99 ? 16.359 -15.469 -19.812 1 87.62 99 LYS A N 1
ATOM 779 C CA . LYS A 1 99 ? 15.516 -14.281 -19.812 1 87.62 99 LYS A CA 1
ATOM 780 C C . LYS A 1 99 ? 14.352 -14.438 -20.781 1 87.62 99 LYS A C 1
ATOM 782 O O . LYS A 1 99 ? 13.391 -13.664 -20.734 1 87.62 99 LYS A O 1
ATOM 787 N N . ASN A 1 100 ? 14.453 -15.305 -21.594 1 87.31 100 ASN A N 1
ATOM 788 C CA . ASN A 1 100 ? 13.398 -15.547 -22.578 1 87.31 100 ASN A CA 1
ATOM 789 C C . ASN A 1 100 ? 12.266 -16.375 -21.984 1 87.31 100 ASN A C 1
ATOM 791 O O . ASN A 1 100 ? 11.18 -16.469 -22.562 1 87.31 100 ASN A O 1
ATOM 795 N N . ILE A 1 101 ? 12.531 -17.016 -20.906 1 89.88 101 ILE A N 1
ATOM 796 C CA . ILE A 1 101 ? 11.484 -17.734 -20.188 1 89.88 101 ILE A CA 1
ATOM 797 C C . ILE A 1 101 ? 10.852 -16.812 -19.141 1 89.88 101 ILE A C 1
ATOM 799 O O . ILE A 1 101 ? 11.406 -16.609 -18.062 1 89.88 101 ILE A O 1
ATOM 803 N N . THR A 1 102 ? 9.742 -16.203 -19.516 1 91.62 102 THR A N 1
ATOM 804 C CA . THR A 1 102 ? 9.055 -15.227 -18.672 1 91.62 102 THR A CA 1
ATOM 805 C C . THR A 1 102 ? 7.609 -15.656 -18.422 1 91.62 102 THR A C 1
ATOM 807 O O . THR A 1 102 ? 7.09 -16.531 -19.109 1 91.62 102 THR A O 1
ATOM 810 N N . THR A 1 103 ? 7.047 -15.141 -17.375 1 92.88 103 THR A N 1
ATOM 811 C CA . THR A 1 103 ? 5.613 -15.344 -17.188 1 92.88 103 THR A CA 1
ATOM 812 C C . THR A 1 103 ? 4.82 -14.734 -18.328 1 92.88 103 THR A C 1
ATOM 814 O O . THR A 1 103 ? 5.312 -13.844 -19.031 1 92.88 103 THR A O 1
ATOM 817 N N . ASP A 1 104 ? 3.711 -15.328 -18.531 1 93.69 104 ASP A N 1
ATOM 818 C CA . ASP A 1 104 ? 2.787 -14.922 -19.594 1 93.69 104 ASP A CA 1
ATOM 819 C C . ASP A 1 104 ? 1.465 -14.43 -19 1 93.69 104 ASP A C 1
ATOM 821 O O . ASP A 1 104 ? 0.85 -15.117 -18.188 1 93.69 104 ASP A O 1
ATOM 825 N N . TYR A 1 105 ? 1.038 -13.188 -19.5 1 96.19 105 TYR A N 1
ATOM 826 C CA . TYR A 1 105 ? -0.127 -12.578 -18.859 1 96.19 105 TYR A CA 1
ATOM 827 C C . TYR A 1 105 ? -1.382 -13.406 -19.125 1 96.19 105 TYR A C 1
ATOM 829 O O . TYR A 1 105 ? -2.279 -13.469 -18.281 1 96.19 105 TYR A O 1
ATOM 837 N N . ASP A 1 106 ? -1.467 -14.094 -20.234 1 97.5 106 ASP A N 1
ATOM 838 C CA . ASP A 1 106 ? -2.637 -14.922 -20.516 1 97.5 106 ASP A CA 1
ATOM 839 C C . ASP A 1 106 ? -2.75 -16.078 -19.516 1 97.5 106 ASP A C 1
ATOM 841 O O . ASP A 1 106 ? -3.82 -16.312 -18.953 1 97.5 106 ASP A O 1
ATOM 845 N N . THR A 1 107 ? -1.688 -16.781 -19.344 1 97.69 107 THR A N 1
ATOM 846 C CA . THR A 1 107 ? -1.67 -17.891 -18.406 1 97.69 107 THR A CA 1
ATOM 847 C C . THR A 1 107 ? -1.889 -17.406 -16.969 1 97.69 107 THR A C 1
ATOM 849 O O . THR A 1 107 ? -2.584 -18.047 -16.188 1 97.69 107 THR A O 1
ATOM 852 N N . VAL A 1 108 ? -1.34 -16.266 -16.594 1 98.44 108 VAL A N 1
ATOM 853 C CA . VAL A 1 108 ? -1.514 -15.695 -15.258 1 98.44 108 VAL A CA 1
ATOM 854 C C . VAL A 1 108 ? -2.984 -15.352 -15.031 1 98.44 108 VAL A C 1
ATOM 856 O O . VAL A 1 108 ? -3.561 -15.727 -14.008 1 98.44 108 VAL A O 1
ATOM 859 N N . ILE A 1 109 ? -3.627 -14.695 -15.992 1 98.81 109 ILE A N 1
ATOM 860 C CA . ILE A 1 109 ? -5.02 -14.289 -15.859 1 98.81 109 ILE A CA 1
ATOM 861 C C . ILE A 1 109 ? -5.914 -15.523 -15.734 1 98.81 109 ILE A C 1
ATOM 863 O O . ILE A 1 109 ? -6.793 -15.57 -14.867 1 98.81 109 ILE A O 1
ATOM 867 N N . LYS A 1 110 ? -5.641 -16.516 -16.578 1 98.69 110 LYS A N 1
ATOM 868 C CA . LYS A 1 110 ? -6.41 -17.75 -16.5 1 98.69 110 LYS A CA 1
ATOM 869 C C . LYS A 1 110 ? -6.227 -18.406 -15.133 1 98.69 110 LYS A C 1
ATOM 871 O O . LYS A 1 110 ? -7.184 -18.938 -14.562 1 98.69 110 LYS A O 1
ATOM 876 N N . THR A 1 111 ? -5.016 -18.422 -14.648 1 98.69 111 THR A N 1
ATOM 877 C CA . THR A 1 111 ? -4.746 -18.969 -13.32 1 98.69 111 THR A CA 1
ATOM 878 C C . THR A 1 111 ? -5.484 -18.188 -12.25 1 98.69 111 THR A C 1
ATOM 880 O O . THR A 1 111 ? -6.074 -18.766 -11.336 1 98.69 111 THR A O 1
ATOM 883 N N . LEU A 1 112 ? -5.469 -16.859 -12.352 1 98.81 112 LEU A N 1
ATOM 884 C CA . LEU A 1 112 ? -6.168 -15.992 -11.398 1 98.81 112 LEU A CA 1
ATOM 885 C C . LEU A 1 112 ? -7.66 -16.297 -11.383 1 98.81 112 LEU A C 1
ATOM 887 O O . LEU A 1 112 ? -8.273 -16.359 -10.312 1 98.81 112 LEU A O 1
ATOM 891 N N . GLU A 1 113 ? -8.219 -16.5 -12.539 1 98.5 113 GLU A N 1
ATOM 892 C CA . GLU A 1 113 ? -9.641 -16.812 -12.617 1 98.5 113 GLU A CA 1
ATOM 893 C C . GLU A 1 113 ? -9.977 -18.062 -11.805 1 98.5 113 GLU A C 1
ATOM 895 O O . GLU A 1 113 ? -11 -18.109 -11.117 1 98.5 113 GLU A O 1
ATOM 900 N N . LYS A 1 114 ? -9.133 -19.016 -11.891 1 97.94 114 LYS A N 1
ATOM 901 C CA . LYS A 1 114 ? -9.32 -20.25 -11.133 1 97.94 114 LYS A CA 1
ATOM 902 C C . LYS A 1 114 ? -9.078 -20.016 -9.641 1 97.94 114 LYS A C 1
ATOM 904 O O . LYS A 1 114 ? -9.875 -20.453 -8.805 1 97.94 114 LYS A O 1
ATOM 909 N N . LEU A 1 115 ? -8.016 -19.328 -9.297 1 98.25 115 LEU A N 1
ATOM 910 C CA . LEU A 1 115 ? -7.645 -19.062 -7.91 1 98.25 115 LEU A CA 1
ATOM 911 C C . LEU A 1 115 ? -8.758 -18.312 -7.188 1 98.25 115 LEU A C 1
ATOM 913 O O . LEU A 1 115 ? -9.094 -18.641 -6.051 1 98.25 115 LEU A O 1
ATOM 917 N N . LEU A 1 116 ? -9.305 -17.312 -7.863 1 98.25 116 LEU A N 1
ATOM 918 C CA . LEU A 1 116 ? -10.312 -16.453 -7.254 1 98.25 116 LEU A CA 1
ATOM 919 C C . LEU A 1 116 ? -11.539 -17.266 -6.84 1 98.25 116 LEU A C 1
ATOM 921 O O . LEU A 1 116 ? -12.219 -16.922 -5.875 1 98.25 116 LEU A O 1
ATOM 925 N N . LYS A 1 117 ? -11.75 -18.375 -7.512 1 96.94 117 LYS A N 1
ATOM 926 C CA . LYS A 1 117 ? -12.875 -19.25 -7.195 1 96.94 117 LYS A CA 1
ATOM 927 C C . LYS A 1 117 ? -12.562 -20.125 -5.992 1 96.94 117 LYS A C 1
ATOM 929 O O . LYS A 1 117 ? -13.469 -20.578 -5.289 1 96.94 117 LYS A O 1
ATOM 934 N N . LEU A 1 118 ? -11.359 -20.328 -5.742 1 97.56 118 LEU A N 1
ATOM 935 C CA . LEU A 1 118 ? -10.961 -21.312 -4.742 1 97.56 118 LEU A CA 1
ATOM 936 C C . LEU A 1 118 ? -10.414 -20.625 -3.494 1 97.56 118 LEU A C 1
ATOM 938 O O . LEU A 1 118 ? -10.016 -21.297 -2.539 1 97.56 118 LEU A O 1
ATOM 942 N N . MET A 1 119 ? -10.375 -19.359 -3.477 1 97.31 119 MET A N 1
ATOM 943 C CA . MET A 1 119 ? -9.836 -18.625 -2.34 1 97.31 119 MET A CA 1
ATOM 944 C C . MET A 1 119 ? -10.805 -18.656 -1.163 1 97.31 119 MET A C 1
ATOM 946 O O . MET A 1 119 ? -12.016 -18.5 -1.344 1 97.31 119 MET A O 1
ATOM 950 N N . ASN A 1 120 ? -10.297 -18.859 -0.002 1 97.81 120 ASN A N 1
ATOM 951 C CA . ASN A 1 120 ? -11.07 -18.625 1.214 1 97.81 120 ASN A CA 1
ATOM 952 C C . ASN A 1 120 ? -11.43 -17.156 1.388 1 97.81 120 ASN A C 1
ATOM 954 O O . ASN A 1 120 ? -10.75 -16.281 0.844 1 97.81 120 ASN A O 1
ATOM 958 N N . ILE A 1 121 ? -12.586 -16.969 2.1 1 96.94 121 ILE A N 1
ATOM 959 C CA . ILE A 1 121 ? -12.797 -15.602 2.562 1 96.94 121 ILE A CA 1
ATOM 960 C C . ILE A 1 121 ? -11.578 -15.133 3.354 1 96.94 121 ILE A C 1
ATOM 962 O O . ILE A 1 121 ? -11.016 -15.883 4.152 1 96.94 121 ILE A O 1
ATOM 966 N N . GLU A 1 122 ? -11.102 -13.93 3.078 1 96.88 122 GLU A N 1
ATOM 967 C CA . GLU A 1 122 ? -9.906 -13.312 3.654 1 96.88 122 GLU A CA 1
ATOM 968 C C . GLU A 1 122 ? -8.633 -13.867 3.02 1 96.88 122 GLU A C 1
ATOM 970 O O . GLU A 1 122 ? -7.527 -13.531 3.441 1 96.88 122 GLU A O 1
ATOM 975 N N . GLY A 1 123 ? -8.82 -14.852 2.068 1 98.19 123 GLY A N 1
ATOM 976 C CA . GLY A 1 123 ? -7.664 -15.273 1.296 1 98.19 123 GLY A CA 1
ATOM 977 C C . GLY A 1 123 ? -7.031 -14.148 0.497 1 98.19 123 GLY A C 1
ATOM 978 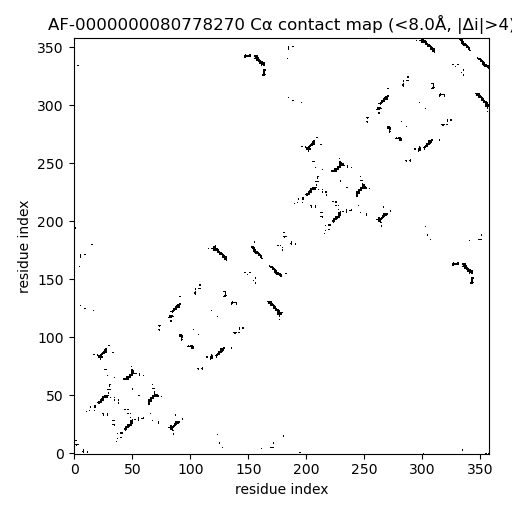O O . GLY A 1 123 ? -7.703 -13.18 0.136 1 98.19 123 GLY A O 1
ATOM 979 N N . GLN A 1 124 ? -5.734 -14.328 0.224 1 98.69 124 GLN A N 1
ATOM 980 C CA . GLN A 1 124 ? -5.004 -13.242 -0.418 1 98.69 124 GLN A CA 1
ATOM 981 C C . GLN A 1 124 ? -4.141 -13.766 -1.564 1 98.69 124 GLN A C 1
ATOM 983 O O . GLN A 1 124 ? -3.621 -14.883 -1.501 1 98.69 124 GLN A O 1
ATOM 988 N N . ILE A 1 125 ? -4.059 -12.984 -2.604 1 98.88 125 ILE A N 1
ATOM 989 C CA . ILE A 1 125 ? -3.105 -13.18 -3.689 1 98.88 125 ILE A CA 1
ATOM 990 C C . ILE A 1 125 ? -2.205 -11.953 -3.814 1 98.88 125 ILE A C 1
ATOM 992 O O . ILE A 1 125 ? -2.693 -10.82 -3.875 1 98.88 125 ILE A O 1
ATOM 996 N N . VAL A 1 126 ? -0.934 -12.18 -3.811 1 98.88 126 VAL A N 1
ATOM 997 C CA . VAL A 1 126 ? 0.039 -11.102 -3.975 1 98.88 126 VAL A CA 1
ATOM 998 C C . VAL A 1 126 ? 0.772 -11.266 -5.305 1 98.88 126 VAL A C 1
ATOM 1000 O O . VAL A 1 126 ? 1.284 -12.344 -5.605 1 98.88 126 VAL A O 1
ATOM 1003 N N . ILE A 1 127 ? 0.826 -10.227 -6.074 1 98.88 127 ILE A N 1
ATOM 1004 C CA . ILE A 1 127 ? 1.479 -10.273 -7.379 1 98.88 127 ILE A CA 1
ATOM 1005 C C . ILE A 1 127 ? 2.516 -9.156 -7.477 1 98.88 127 ILE A C 1
ATOM 1007 O O . ILE A 1 127 ? 2.203 -7.984 -7.238 1 98.88 127 ILE A O 1
ATOM 1011 N N . THR A 1 128 ? 3.738 -9.469 -7.82 1 98.69 128 THR A N 1
ATOM 1012 C CA . THR A 1 128 ? 4.781 -8.484 -8.078 1 98.69 128 THR A CA 1
ATOM 1013 C C . THR A 1 128 ? 5 -8.312 -9.578 1 98.69 128 THR A C 1
ATOM 1015 O O . THR A 1 128 ? 5.152 -9.289 -10.312 1 98.69 128 THR A O 1
ATOM 1018 N N . PHE A 1 129 ? 5 -7.059 -10.062 1 98.31 129 PHE A N 1
ATOM 1019 C CA . PHE A 1 129 ? 5.125 -6.707 -11.469 1 98.31 129 PHE A CA 1
ATOM 1020 C C . PHE A 1 129 ? 6.465 -6.035 -11.742 1 98.31 129 PHE A C 1
ATOM 1022 O O . PHE A 1 129 ? 6.938 -5.234 -10.938 1 98.31 129 PHE A O 1
ATOM 1029 N N . TYR A 1 130 ? 6.984 -6.27 -12.93 1 96.19 130 TYR A N 1
ATOM 1030 C CA . TYR A 1 130 ? 8.219 -5.648 -13.391 1 96.19 130 TYR A CA 1
ATOM 1031 C C . TYR A 1 130 ? 8.023 -4.984 -14.75 1 96.19 130 TYR A C 1
ATOM 1033 O O . TYR A 1 130 ? 8.453 -5.512 -15.773 1 96.19 130 TYR A O 1
ATOM 1041 N N . PRO A 1 131 ? 7.566 -3.812 -14.742 1 95.19 131 PRO A N 1
ATOM 1042 C CA . PRO A 1 131 ? 7.203 -3.164 -16 1 95.19 131 PRO A CA 1
ATOM 1043 C C . PRO A 1 131 ? 8.406 -2.564 -16.719 1 95.19 131 PRO A C 1
ATOM 1045 O O . PRO A 1 131 ? 8.25 -1.95 -17.781 1 95.19 131 PRO A O 1
ATOM 1048 N N . GLY A 1 132 ? 9.578 -2.658 -16.25 1 89.81 132 GLY A N 1
ATOM 1049 C CA . GLY A 1 132 ? 10.766 -1.993 -16.75 1 89.81 132 GLY A CA 1
ATOM 1050 C C . GLY A 1 132 ? 11.195 -2.484 -18.109 1 89.81 132 GLY A C 1
ATOM 1051 O O . GLY A 1 132 ? 11.984 -1.832 -18.797 1 89.81 132 GLY A O 1
ATOM 1052 N N . HIS A 1 133 ? 10.711 -3.625 -18.594 1 86 133 HIS A N 1
ATOM 1053 C CA . HIS A 1 133 ? 10.977 -4.129 -19.938 1 86 133 HIS A CA 1
ATOM 1054 C C . HIS A 1 133 ? 9.672 -4.406 -20.688 1 86 133 HIS A C 1
ATOM 1056 O O . HIS A 1 133 ? 8.609 -4.488 -20.078 1 86 133 HIS A O 1
ATOM 1062 N N . ARG A 1 134 ? 9.789 -4.559 -21.938 1 86.38 134 ARG A N 1
ATOM 1063 C CA . ARG A 1 134 ? 8.617 -4.57 -22.797 1 86.38 134 ARG A CA 1
ATOM 1064 C C . ARG A 1 134 ? 7.652 -5.68 -22.406 1 86.38 134 ARG A C 1
ATOM 1066 O O . ARG A 1 134 ? 6.469 -5.426 -22.172 1 86.38 134 ARG A O 1
ATOM 1073 N N . PRO A 1 135 ? 8.109 -7 -22.297 1 85.25 135 PRO A N 1
ATOM 1074 C CA . PRO A 1 135 ? 7.184 -8.055 -21.875 1 85.25 135 PRO A CA 1
ATOM 1075 C C . PRO A 1 135 ? 6.523 -7.762 -20.531 1 85.25 135 PRO A C 1
ATOM 1077 O O . PRO A 1 135 ? 5.332 -8.023 -20.359 1 85.25 135 PRO A O 1
ATOM 1080 N N . GLY A 1 136 ? 7.301 -7.238 -19.594 1 91.19 136 GLY A N 1
ATOM 1081 C CA . GLY A 1 136 ? 6.781 -6.879 -18.281 1 91.19 136 GLY A CA 1
ATOM 1082 C C . GLY A 1 136 ? 5.75 -5.766 -18.344 1 91.19 136 GLY A C 1
ATOM 1083 O O . GLY A 1 136 ? 4.773 -5.785 -17.578 1 91.19 136 GLY A O 1
ATOM 1084 N N . PHE A 1 137 ? 6.035 -4.902 -19.172 1 93.62 137 PHE A N 1
ATOM 1085 C CA . PHE A 1 137 ? 5.105 -3.793 -19.344 1 93.62 137 PHE A CA 1
ATOM 1086 C C . PHE A 1 137 ? 3.766 -4.285 -19.875 1 93.62 137 PHE A C 1
ATOM 1088 O O . PHE A 1 137 ? 2.717 -3.988 -19.297 1 93.62 137 PHE A O 1
ATOM 1095 N N . GLU A 1 138 ? 3.771 -4.996 -20.938 1 94.88 138 GLU A N 1
ATOM 1096 C CA . GLU A 1 138 ? 2.557 -5.566 -21.5 1 94.88 138 GLU A CA 1
ATOM 1097 C C . GLU A 1 138 ? 1.814 -6.426 -20.484 1 94.88 138 GLU A C 1
ATOM 1099 O O . GLU A 1 138 ? 0.592 -6.332 -20.359 1 94.88 138 GLU A O 1
ATOM 1104 N N . GLU A 1 139 ? 2.533 -7.254 -19.812 1 96.38 139 GLU A N 1
ATOM 1105 C CA . GLU A 1 139 ? 1.976 -8.102 -18.766 1 96.38 139 GLU A CA 1
ATOM 1106 C C . GLU A 1 139 ? 1.248 -7.273 -17.703 1 96.38 139 GLU A C 1
ATOM 1108 O O . GLU A 1 139 ? 0.126 -7.602 -17.312 1 96.38 139 GLU A O 1
ATOM 1113 N N . SER A 1 140 ? 1.877 -6.211 -17.312 1 97.44 140 SER A N 1
ATOM 1114 C CA . SER A 1 140 ? 1.292 -5.355 -16.281 1 97.44 140 SER A CA 1
ATOM 1115 C C . SER A 1 140 ? -0.012 -4.727 -16.766 1 97.44 140 SER A C 1
ATOM 1117 O O . SER A 1 140 ? -0.999 -4.691 -16.031 1 97.44 140 SER A O 1
ATOM 1119 N N . ILE A 1 141 ? -0.061 -4.254 -17.984 1 97.81 141 ILE A N 1
ATOM 1120 C CA . ILE A 1 141 ? -1.242 -3.602 -18.531 1 97.81 141 ILE A CA 1
ATOM 1121 C C . ILE A 1 141 ? -2.414 -4.582 -18.547 1 97.81 141 ILE A C 1
ATOM 1123 O O . ILE A 1 141 ? -3.504 -4.262 -18.078 1 97.81 141 ILE A O 1
ATOM 1127 N N . ASN A 1 142 ? -2.193 -5.742 -19.062 1 98.25 142 ASN A N 1
ATOM 1128 C CA . ASN A 1 142 ? -3.264 -6.723 -19.219 1 98.25 142 ASN A CA 1
ATOM 1129 C C . ASN A 1 142 ? -3.766 -7.23 -17.875 1 98.25 142 ASN A C 1
ATOM 1131 O O . ASN A 1 142 ? -4.977 -7.309 -17.641 1 98.25 142 ASN A O 1
ATOM 1135 N N . ILE A 1 143 ? -2.871 -7.539 -17 1 98.75 143 ILE A N 1
ATOM 1136 C CA . ILE A 1 143 ? -3.264 -8.094 -15.711 1 98.75 143 ILE A CA 1
ATOM 1137 C C . ILE A 1 143 ? -3.949 -7.012 -14.875 1 98.75 143 ILE A C 1
ATOM 1139 O O . ILE A 1 143 ? -4.953 -7.277 -14.211 1 98.75 143 ILE A O 1
ATOM 1143 N N . ILE A 1 144 ? -3.41 -5.805 -14.914 1 98.69 144 ILE A N 1
ATOM 1144 C CA . ILE A 1 144 ? -4.02 -4.711 -14.164 1 98.69 144 ILE A CA 1
ATOM 1145 C C . ILE A 1 144 ? -5.434 -4.457 -14.68 1 98.69 144 ILE A C 1
ATOM 1147 O O . ILE A 1 144 ? -6.355 -4.219 -13.898 1 98.69 144 ILE A O 1
ATOM 1151 N N . ASN A 1 145 ? -5.586 -4.48 -15.992 1 98.56 145 ASN A N 1
ATOM 1152 C CA . ASN A 1 145 ? -6.926 -4.34 -16.562 1 98.56 145 ASN A CA 1
ATOM 1153 C C . ASN A 1 145 ? -7.879 -5.402 -16.016 1 98.56 145 ASN A C 1
ATOM 1155 O O . ASN A 1 145 ? -9.016 -5.098 -15.664 1 98.56 145 ASN A O 1
ATOM 1159 N N . PHE A 1 146 ? -7.449 -6.625 -16 1 98.88 146 PHE A N 1
ATOM 1160 C CA . PHE A 1 146 ? -8.234 -7.715 -15.43 1 98.88 146 PHE A CA 1
ATOM 1161 C C . PHE A 1 146 ? -8.578 -7.426 -13.969 1 98.88 146 PHE A C 1
ATOM 1163 O O . PHE A 1 146 ? -9.742 -7.539 -13.57 1 98.88 146 PHE A O 1
ATOM 1170 N N . LEU A 1 147 ? -7.586 -6.996 -13.156 1 98.75 147 LEU A N 1
ATOM 1171 C CA . LEU A 1 147 ? -7.75 -6.766 -11.719 1 98.75 147 LEU A CA 1
ATOM 1172 C C . LEU A 1 147 ? -8.727 -5.617 -11.469 1 98.75 147 LEU A C 1
ATOM 1174 O O . LEU A 1 147 ? -9.523 -5.672 -10.531 1 98.75 147 LEU A O 1
ATOM 1178 N N . ARG A 1 148 ? -8.641 -4.57 -12.266 1 98.44 148 ARG A N 1
ATOM 1179 C CA . ARG A 1 148 ? -9.492 -3.396 -12.125 1 98.44 148 ARG A CA 1
ATOM 1180 C C . ARG A 1 148 ? -10.969 -3.764 -12.281 1 98.44 148 ARG A C 1
ATOM 1182 O O . ARG A 1 148 ? -11.844 -3.057 -11.781 1 98.44 148 ARG A O 1
ATOM 1189 N N . ASN A 1 149 ? -11.219 -4.871 -12.922 1 98.19 149 ASN A N 1
ATOM 1190 C CA . ASN A 1 149 ? -12.586 -5.242 -13.258 1 98.19 149 ASN A CA 1
ATOM 1191 C C . ASN A 1 149 ? -13.141 -6.281 -12.289 1 98.19 149 ASN A C 1
ATOM 1193 O O . ASN A 1 149 ? -14.266 -6.762 -12.453 1 98.19 149 ASN A O 1
ATOM 1197 N N . LEU A 1 150 ? -12.383 -6.672 -11.328 1 98.5 150 LEU A N 1
ATOM 1198 C CA . LEU A 1 150 ? -12.883 -7.586 -10.312 1 98.5 150 LEU A CA 1
ATOM 1199 C C . LEU A 1 150 ? -14.008 -6.941 -9.516 1 98.5 150 LEU A C 1
ATOM 1201 O O . LEU A 1 150 ? -13.953 -5.75 -9.203 1 98.5 150 LEU A O 1
ATOM 1205 N N . ASN A 1 151 ? -15 -7.723 -9.148 1 97.81 151 ASN A N 1
ATOM 1206 C CA . ASN A 1 151 ? -16.156 -7.258 -8.383 1 97.81 151 ASN A CA 1
ATOM 1207 C C . ASN A 1 151 ? -15.75 -6.746 -7.008 1 97.81 151 ASN A C 1
ATOM 1209 O O . ASN A 1 151 ? -15.336 -7.523 -6.148 1 97.81 151 ASN A O 1
ATOM 1213 N N . GLN A 1 152 ? -15.898 -5.457 -6.777 1 96.81 152 GLN A N 1
ATOM 1214 C CA . GLN A 1 152 ? -15.438 -4.816 -5.551 1 96.81 152 GLN A CA 1
ATOM 1215 C C . GLN A 1 152 ? -16.25 -5.277 -4.348 1 96.81 152 GLN A C 1
ATOM 1217 O O . GLN A 1 152 ? -15.867 -5.047 -3.201 1 96.81 152 GLN A O 1
ATOM 1222 N N . LYS A 1 153 ? -17.375 -5.906 -4.578 1 96.44 153 LYS A N 1
ATOM 1223 C CA . LYS A 1 153 ? -18.172 -6.449 -3.484 1 96.44 153 LYS A CA 1
ATOM 1224 C C . LYS A 1 153 ? -17.625 -7.801 -3.023 1 96.44 153 LYS A C 1
ATOM 1226 O O . LYS A 1 153 ? -18 -8.297 -1.959 1 96.44 153 LYS A O 1
ATOM 1231 N N . GLU A 1 154 ? -16.797 -8.43 -3.822 1 97.5 154 GLU A N 1
ATOM 1232 C CA . GLU A 1 154 ? -16.281 -9.758 -3.518 1 97.5 154 GLU A CA 1
ATOM 1233 C C . GLU A 1 154 ? -14.773 -9.703 -3.244 1 97.5 154 GLU A C 1
ATOM 1235 O O . GLU A 1 154 ? -14.25 -10.523 -2.488 1 97.5 154 GLU A O 1
ATOM 1240 N N . PHE A 1 155 ? -14.141 -8.766 -3.896 1 98.12 155 PHE A N 1
ATOM 1241 C CA . PHE A 1 155 ? -12.688 -8.68 -3.793 1 98.12 155 PHE A CA 1
ATOM 1242 C C . PHE A 1 155 ? -12.25 -7.242 -3.529 1 98.12 155 PHE A C 1
ATOM 1244 O O . PHE A 1 155 ? -12.883 -6.297 -4.008 1 98.12 155 PHE A O 1
ATOM 1251 N N . ASN A 1 156 ? -11.258 -7.105 -2.74 1 97.38 156 ASN A N 1
ATOM 1252 C CA . ASN A 1 156 ? -10.484 -5.875 -2.598 1 97.38 156 ASN A CA 1
ATOM 1253 C C . ASN A 1 156 ? -9.133 -5.973 -3.297 1 97.38 156 ASN A C 1
ATOM 1255 O O . ASN A 1 156 ? -8.406 -6.949 -3.111 1 97.38 156 ASN A O 1
ATOM 1259 N N . VAL A 1 157 ? -8.875 -5 -4.152 1 98.5 157 VAL A N 1
ATOM 1260 C CA . VAL A 1 157 ? -7.586 -5.008 -4.848 1 98.5 157 VAL A CA 1
ATOM 1261 C C . VAL A 1 157 ? -6.84 -3.707 -4.559 1 98.5 157 VAL A C 1
ATOM 1263 O O . VAL A 1 157 ? -7.312 -2.623 -4.902 1 98.5 157 VAL A O 1
ATOM 1266 N N . ILE A 1 158 ? -5.664 -3.818 -3.992 1 98.38 158 ILE A N 1
ATOM 1267 C CA . ILE A 1 158 ? -4.836 -2.645 -3.732 1 98.38 158 ILE A CA 1
ATOM 1268 C C . ILE A 1 158 ? -3.529 -2.752 -4.516 1 98.38 158 ILE A C 1
ATOM 1270 O O . ILE A 1 158 ? -2.904 -3.814 -4.547 1 98.38 158 ILE A O 1
ATOM 1274 N N . ARG A 1 159 ? -3.197 -1.703 -5.195 1 98.5 159 ARG A N 1
ATOM 1275 C CA . ARG A 1 159 ? -1.918 -1.584 -5.887 1 98.5 159 ARG A CA 1
ATOM 1276 C C . ARG A 1 159 ? -0.952 -0.7 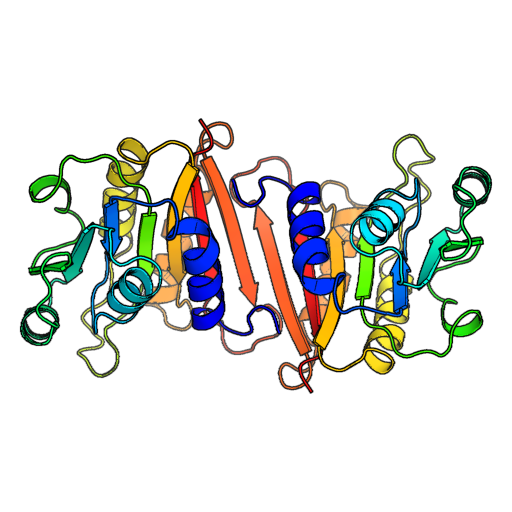-5.102 1 98.5 159 ARG A C 1
ATOM 1278 O O . ARG A 1 159 ? -1.337 0.361 -4.609 1 98.5 159 ARG A O 1
ATOM 1285 N N . TYR A 1 160 ? 0.283 -1.122 -4.938 1 98.31 160 TYR A N 1
ATOM 1286 C CA . TYR A 1 160 ? 1.374 -0.431 -4.262 1 98.31 160 TYR A CA 1
ATOM 1287 C C . TYR A 1 160 ? 2.432 0.029 -5.258 1 98.31 160 TYR A C 1
ATOM 1289 O O . TYR A 1 160 ? 3.104 -0.794 -5.883 1 98.31 160 TYR A O 1
ATOM 1297 N N . ASP A 1 161 ? 2.611 1.335 -5.391 1 98.19 161 ASP A N 1
ATOM 1298 C CA . ASP A 1 161 ? 3.631 1.897 -6.273 1 98.19 161 ASP A CA 1
ATOM 1299 C C . ASP A 1 161 ? 4.676 2.674 -5.477 1 98.19 161 ASP A C 1
ATOM 1301 O O . ASP A 1 161 ? 4.336 3.547 -4.676 1 98.19 161 ASP A O 1
ATOM 1305 N N . PHE A 1 162 ? 5.926 2.348 -5.676 1 98 162 PHE A N 1
ATOM 1306 C CA . PHE A 1 162 ? 6.996 3.207 -5.188 1 98 162 PHE A CA 1
ATOM 1307 C C . PHE A 1 162 ? 7.223 4.383 -6.129 1 98 162 PHE A C 1
ATOM 1309 O O . PHE A 1 162 ? 8.125 4.348 -6.969 1 98 162 PHE A O 1
ATOM 1316 N N . ILE A 1 163 ? 6.594 5.461 -5.914 1 98.06 163 ILE A N 1
ATOM 1317 C CA . ILE A 1 163 ? 6.34 6.414 -6.992 1 98.06 163 ILE A CA 1
ATOM 1318 C C . ILE A 1 163 ? 7.543 7.336 -7.156 1 98.06 163 ILE A C 1
ATOM 1320 O O . ILE A 1 163 ? 7.66 8.039 -8.164 1 98.06 163 ILE A O 1
ATOM 1324 N N . ASN A 1 164 ? 8.445 7.457 -6.152 1 98.38 164 ASN A N 1
ATOM 1325 C CA . ASN A 1 164 ? 9.586 8.352 -6.332 1 98.38 164 ASN A CA 1
ATOM 1326 C C . ASN A 1 164 ? 10.828 7.586 -6.781 1 98.38 164 ASN A C 1
ATOM 1328 O O . ASN A 1 164 ? 11.945 8.109 -6.723 1 98.38 164 ASN A O 1
ATOM 1332 N N . GLN A 1 165 ? 10.656 6.297 -7.129 1 96.19 165 GLN A N 1
ATOM 1333 C CA . GLN A 1 165 ? 11.758 5.512 -7.668 1 96.19 165 GLN A CA 1
ATOM 1334 C C . GLN A 1 165 ? 11.82 5.617 -9.188 1 96.19 165 GLN A C 1
ATOM 1336 O O . GLN A 1 165 ? 10.781 5.625 -9.859 1 96.19 165 GLN A O 1
ATOM 1341 N N . ILE A 1 166 ? 12.984 5.699 -9.695 1 91 166 ILE A N 1
ATOM 1342 C CA . ILE A 1 166 ? 13.195 5.961 -11.117 1 91 166 ILE A CA 1
ATOM 1343 C C . ILE A 1 166 ? 13.203 4.645 -11.891 1 91 166 ILE A C 1
ATOM 1345 O O . ILE A 1 166 ? 13.266 3.566 -11.289 1 91 166 ILE A O 1
ATOM 1349 N N . ASN A 1 167 ? 13.055 4.664 -13.312 1 89 167 ASN A N 1
ATOM 1350 C CA . ASN A 1 167 ? 13.25 3.58 -14.273 1 89 167 ASN A CA 1
ATOM 1351 C C . ASN A 1 167 ? 12.141 2.537 -14.18 1 89 167 ASN A C 1
ATOM 1353 O O . ASN A 1 167 ? 12.414 1.34 -14.086 1 89 167 ASN A O 1
ATOM 1357 N N . ASN A 1 168 ? 10.82 3.021 -14.141 1 88.25 168 ASN A N 1
ATOM 1358 C CA . ASN A 1 168 ? 9.664 2.131 -14.141 1 88.25 168 ASN A CA 1
ATOM 1359 C C . ASN A 1 168 ? 9.805 1.029 -13.094 1 88.25 168 ASN A C 1
ATOM 1361 O O . ASN A 1 168 ? 9.828 -0.155 -13.438 1 88.25 168 ASN A O 1
ATOM 1365 N N . PRO A 1 169 ? 9.891 1.468 -11.898 1 94.94 169 PRO A N 1
ATOM 1366 C CA . PRO A 1 169 ? 10.133 0.517 -10.812 1 94.94 169 PRO A CA 1
ATOM 1367 C C . PRO A 1 169 ? 9.047 -0.555 -10.711 1 94.94 169 PRO A C 1
ATOM 1369 O O . PRO A 1 169 ? 7.93 -0.355 -11.195 1 94.94 169 PRO A O 1
ATOM 1372 N N . PRO A 1 170 ? 9.453 -1.739 -10.141 1 97.56 170 PRO A N 1
ATOM 1373 C CA . PRO A 1 170 ? 8.461 -2.777 -9.867 1 97.56 170 PRO A CA 1
ATOM 1374 C C . PRO A 1 170 ? 7.363 -2.307 -8.914 1 97.56 170 PRO A C 1
ATOM 1376 O O . PRO A 1 170 ? 7.555 -1.339 -8.172 1 97.56 170 PRO A O 1
ATOM 1379 N N . PHE A 1 171 ? 6.172 -2.91 -8.977 1 98.31 171 PHE A N 1
ATOM 1380 C CA . PHE A 1 171 ? 5.07 -2.617 -8.062 1 98.31 171 PHE A CA 1
ATOM 1381 C C . PHE A 1 171 ? 4.336 -3.893 -7.676 1 98.31 171 PHE A C 1
ATOM 1383 O O . PHE A 1 171 ? 4.617 -4.965 -8.211 1 98.31 171 PHE A O 1
ATOM 1390 N N . VAL A 1 172 ? 3.482 -3.803 -6.637 1 98.69 172 VAL A N 1
ATOM 1391 C CA . VAL A 1 172 ? 2.811 -4.973 -6.082 1 98.69 172 VAL A CA 1
ATOM 1392 C C . VAL A 1 172 ? 1.301 -4.746 -6.07 1 98.69 172 VAL A C 1
ATOM 1394 O O . VAL A 1 172 ? 0.837 -3.627 -5.832 1 98.69 172 VAL A O 1
ATOM 1397 N N . CYS A 1 173 ? 0.549 -5.797 -6.355 1 98.81 173 CYS A N 1
ATOM 1398 C CA . CYS A 1 173 ? -0.891 -5.801 -6.125 1 98.81 173 CYS A CA 1
ATOM 1399 C C . CYS A 1 173 ? -1.273 -6.867 -5.102 1 98.81 173 CYS A C 1
ATOM 1401 O O . CYS A 1 173 ? -0.729 -7.973 -5.117 1 98.81 173 CYS A O 1
ATOM 1403 N N . LEU A 1 174 ? -2.123 -6.523 -4.234 1 98.62 174 LEU A N 1
ATOM 1404 C CA . LEU A 1 174 ? -2.74 -7.445 -3.283 1 98.62 174 LEU A CA 1
ATOM 1405 C C . LEU A 1 174 ? -4.227 -7.617 -3.58 1 98.62 174 LEU A C 1
ATOM 1407 O O . LEU A 1 174 ? -4.973 -6.637 -3.629 1 98.62 174 LEU A O 1
ATOM 1411 N N . ILE A 1 175 ? -4.68 -8.82 -3.861 1 98.69 175 ILE A N 1
ATOM 1412 C CA . ILE A 1 175 ? -6.082 -9.188 -3.992 1 98.69 175 ILE A CA 1
ATOM 1413 C C . ILE A 1 175 ? -6.551 -9.898 -2.725 1 98.69 175 ILE A C 1
ATOM 1415 O O . ILE A 1 175 ? -5.895 -10.828 -2.25 1 98.69 175 ILE A O 1
ATOM 1419 N N . GLU A 1 176 ? -7.625 -9.492 -2.174 1 98.38 176 GLU A N 1
ATOM 1420 C CA . GLU A 1 176 ? -8.203 -10.133 -1.001 1 98.38 176 GLU A CA 1
ATOM 1421 C C . GLU A 1 176 ? -9.68 -10.461 -1.222 1 98.38 176 GLU A C 1
ATOM 1423 O O . GLU A 1 176 ? -10.445 -9.609 -1.683 1 98.38 176 GLU A O 1
ATOM 1428 N N . ARG A 1 177 ? -10.039 -11.648 -0.937 1 97.81 177 ARG A N 1
ATOM 1429 C CA . ARG A 1 177 ? -11.453 -12 -0.983 1 97.81 177 ARG A CA 1
ATOM 1430 C C . ARG A 1 177 ? -12.18 -11.508 0.264 1 97.81 177 ARG A C 1
ATOM 1432 O O . ARG A 1 177 ? -11.812 -11.867 1.385 1 97.81 177 ARG A O 1
ATOM 1439 N N . ILE A 1 178 ? -13.211 -10.703 0.086 1 94.94 178 ILE A N 1
ATOM 1440 C CA . ILE A 1 178 ? -13.875 -10.117 1.243 1 94.94 178 ILE A CA 1
ATOM 1441 C C . ILE A 1 178 ? -15.258 -10.734 1.414 1 94.94 178 ILE A C 1
ATOM 1443 O O . ILE A 1 178 ? -15.883 -10.594 2.467 1 94.94 178 ILE A O 1
ATOM 1447 N N . LYS A 1 179 ? -15.875 -11.398 0.418 1 91.12 179 LYS A N 1
ATOM 1448 C CA . LYS A 1 179 ? -17.141 -12.125 0.491 1 91.12 179 LYS A CA 1
ATOM 1449 C C . LYS A 1 179 ? -17.078 -13.398 -0.347 1 91.12 179 LYS A C 1
ATOM 1451 O O . LYS A 1 179 ? -16.375 -13.453 -1.358 1 91.12 179 LYS A O 1
ATOM 1456 N N . MET B 1 1 ? -9.047 -9.461 7.367 1 67.88 1 MET B N 1
ATOM 1457 C CA . MET B 1 1 ? -8.883 -8.383 6.395 1 67.88 1 MET B CA 1
ATOM 1458 C C . MET B 1 1 ? -7.891 -7.34 6.895 1 67.88 1 MET B C 1
ATOM 1460 O O . MET B 1 1 ? -7.973 -6.902 8.047 1 67.88 1 MET B O 1
ATOM 1464 N N . ILE B 1 2 ? -6.848 -7.012 5.969 1 81.25 2 ILE B N 1
ATOM 1465 C CA . ILE B 1 2 ? -5.871 -6.023 6.422 1 81.25 2 ILE B CA 1
ATOM 1466 C C . ILE B 1 2 ? -6.488 -4.625 6.367 1 81.25 2 ILE B C 1
ATOM 1468 O O . ILE B 1 2 ? -6.691 -3.99 7.402 1 81.25 2 ILE B O 1
ATOM 1472 N N . TYR B 1 3 ? -6.934 -4.062 5.191 1 89 3 TYR B N 1
ATOM 1473 C CA . TYR B 1 3 ? -7.645 -2.801 5.008 1 89 3 TYR B CA 1
ATOM 1474 C C . TYR B 1 3 ? -8.375 -2.775 3.674 1 89 3 TYR B C 1
ATOM 1476 O O . TYR B 1 3 ? -7.902 -3.34 2.686 1 89 3 TYR B O 1
ATOM 1484 N N . ASN B 1 4 ? -9.633 -2.166 3.734 1 91.5 4 ASN B N 1
ATOM 1485 C CA . ASN B 1 4 ? -10.445 -2.195 2.521 1 91.5 4 ASN B CA 1
ATOM 1486 C C . ASN B 1 4 ? -10.797 -0.788 2.049 1 91.5 4 ASN B C 1
ATOM 1488 O O . ASN B 1 4 ? -11.461 -0.621 1.024 1 91.5 4 ASN B O 1
ATOM 1492 N N . ASN B 1 5 ? -10.453 0.208 2.748 1 95.38 5 ASN B N 1
ATOM 1493 C CA . ASN B 1 5 ? -10.609 1.605 2.361 1 95.38 5 ASN B CA 1
ATOM 1494 C C . ASN B 1 5 ? -9.484 2.475 2.92 1 95.38 5 ASN B C 1
ATOM 1496 O O . ASN B 1 5 ? -8.625 1.987 3.654 1 95.38 5 ASN B O 1
ATOM 1500 N N . THR B 1 6 ? -9.523 3.723 2.574 1 97.56 6 THR B N 1
ATOM 1501 C CA . THR B 1 6 ? -8.422 4.605 2.957 1 97.56 6 THR B CA 1
ATOM 1502 C C . THR B 1 6 ? -8.391 4.797 4.473 1 97.56 6 THR B C 1
ATOM 1504 O O . THR B 1 6 ? -7.312 4.887 5.062 1 97.56 6 THR B O 1
ATOM 1507 N N . LYS B 1 7 ? -9.578 4.852 5.059 1 96.94 7 LYS B N 1
ATOM 1508 C CA . LYS B 1 7 ? -9.633 5.031 6.508 1 96.94 7 LYS B CA 1
ATOM 1509 C C . LYS B 1 7 ? -8.922 3.889 7.23 1 96.94 7 LYS B C 1
ATOM 1511 O O . LYS B 1 7 ? -8.047 4.125 8.07 1 96.94 7 LYS B O 1
ATOM 1516 N N . THR B 1 8 ? -9.266 2.656 6.895 1 96.5 8 THR B N 1
ATOM 1517 C CA . THR B 1 8 ? -8.68 1.496 7.559 1 96.5 8 THR B CA 1
ATOM 1518 C C . THR B 1 8 ? -7.211 1.332 7.172 1 96.5 8 THR B C 1
ATOM 1520 O O . THR B 1 8 ? -6.402 0.855 7.969 1 96.5 8 THR B O 1
ATOM 1523 N N . LEU B 1 9 ? -6.883 1.733 5.98 1 97.44 9 LEU B N 1
ATOM 1524 C CA . LEU B 1 9 ? -5.484 1.726 5.566 1 97.44 9 LEU B CA 1
ATOM 1525 C C . LEU B 1 9 ? -4.66 2.689 6.414 1 97.44 9 LEU B C 1
ATOM 1527 O O . LEU B 1 9 ? -3.633 2.305 6.977 1 97.44 9 LEU B O 1
ATOM 1531 N N . VAL B 1 10 ? -5.113 3.922 6.566 1 98.25 10 VAL B N 1
ATOM 1532 C CA . VAL B 1 10 ? -4.398 4.934 7.336 1 98.25 10 VAL B CA 1
ATOM 1533 C C . VAL B 1 10 ? -4.281 4.488 8.789 1 98.25 10 VAL B C 1
ATOM 1535 O O . VAL B 1 10 ? -3.232 4.652 9.422 1 98.25 10 VAL B O 1
ATOM 1538 N N . GLU B 1 11 ? -5.355 3.904 9.266 1 97.44 11 GLU B N 1
ATOM 1539 C CA . GLU B 1 11 ? -5.32 3.385 10.625 1 97.44 11 GLU B CA 1
ATOM 1540 C C . GLU B 1 11 ? -4.246 2.311 10.781 1 97.44 11 GLU B C 1
ATOM 1542 O O . GLU B 1 11 ? -3.549 2.262 11.797 1 97.44 11 GLU B O 1
ATOM 1547 N N . SER B 1 12 ? -4.172 1.46 9.828 1 96.12 12 SER B N 1
ATOM 1548 C CA . SER B 1 12 ? -3.16 0.411 9.875 1 96.12 12 SER B CA 1
ATOM 1549 C C . SER B 1 12 ? -1.754 1 9.859 1 96.12 12 SER B C 1
ATOM 1551 O O . SER B 1 12 ? -0.867 0.513 10.57 1 96.12 12 SER B O 1
ATOM 1553 N N . LEU B 1 13 ? -1.534 2.029 9.094 1 97.06 13 LEU B N 1
ATOM 1554 C CA . LEU B 1 13 ? -0.242 2.705 9.055 1 97.06 13 LEU B CA 1
ATOM 1555 C C . LEU B 1 13 ? 0.07 3.357 10.398 1 97.06 13 LEU B C 1
ATOM 1557 O O . LEU B 1 13 ? 1.202 3.281 10.883 1 97.06 13 LEU B O 1
ATOM 1561 N N . MET B 1 14 ? -0.953 3.928 10.984 1 97.94 14 MET B N 1
ATOM 1562 C CA . MET B 1 14 ? -0.79 4.543 12.297 1 97.94 14 MET B CA 1
ATOM 1563 C C . MET B 1 14 ? -0.408 3.498 13.344 1 97.94 14 MET B C 1
ATOM 1565 O O . MET B 1 14 ? 0.487 3.727 14.156 1 97.94 14 MET B O 1
ATOM 1569 N N . LYS B 1 15 ? -1.104 2.416 13.305 1 96.31 15 LYS B N 1
ATOM 1570 C CA . LYS B 1 15 ? -0.851 1.36 14.273 1 96.31 15 LYS B CA 1
ATOM 1571 C C . LYS B 1 15 ? 0.594 0.875 14.203 1 96.31 15 LYS B C 1
ATOM 1573 O O . LYS B 1 15 ? 1.162 0.438 15.203 1 96.31 15 LYS B O 1
ATOM 1578 N N . SER B 1 16 ? 1.161 0.973 13.07 1 95.44 16 SER B N 1
ATOM 1579 C CA . SER B 1 16 ? 2.539 0.531 12.875 1 95.44 16 SER B CA 1
ATOM 1580 C C . SER B 1 16 ? 3.531 1.584 13.359 1 95.44 16 SER B C 1
ATOM 1582 O O . SER B 1 16 ? 4.586 1.249 13.898 1 95.44 16 SER B O 1
ATOM 1584 N N . LYS B 1 17 ? 3.213 2.828 13.281 1 97.62 17 LYS B N 1
ATOM 1585 C CA . LYS B 1 17 ? 4.219 3.873 13.461 1 97.62 17 LYS B CA 1
ATOM 1586 C C . LYS B 1 17 ? 4.039 4.594 14.797 1 97.62 17 LYS B C 1
ATOM 1588 O O . LYS B 1 17 ? 5.02 4.945 15.453 1 97.62 17 LYS B O 1
ATOM 1593 N N . ILE B 1 18 ? 2.867 4.746 15.25 1 98.38 18 ILE B N 1
ATOM 1594 C CA . ILE B 1 18 ? 2.523 5.641 16.344 1 98.38 18 ILE B CA 1
ATOM 1595 C C . ILE B 1 18 ? 3.086 5.094 17.656 1 98.38 18 ILE B C 1
ATOM 1597 O O . ILE B 1 18 ? 3.537 5.855 18.516 1 98.38 18 ILE B O 1
ATOM 1601 N N . PRO B 1 19 ? 3.113 3.77 17.859 1 98.12 19 PRO B N 1
ATOM 1602 C CA . PRO B 1 19 ? 3.619 3.236 19.125 1 98.12 19 PRO B CA 1
ATOM 1603 C C . PRO B 1 19 ? 5.039 3.701 19.438 1 98.12 19 PRO B C 1
ATOM 1605 O O . PRO B 1 19 ? 5.41 3.822 20.609 1 98.12 19 PRO B O 1
ATOM 1608 N N . THR B 1 20 ? 5.863 4 18.453 1 97.31 20 THR B N 1
ATOM 1609 C CA . THR B 1 20 ? 7.246 4.402 18.688 1 97.31 20 THR B CA 1
ATOM 1610 C C . THR B 1 20 ? 7.426 5.895 18.422 1 97.31 20 THR B C 1
ATOM 1612 O O . THR B 1 20 ? 8.555 6.367 18.25 1 97.31 20 THR B O 1
ATOM 1615 N N . SER B 1 21 ? 6.328 6.613 18.281 1 98.38 21 SER B N 1
ATOM 1616 C CA . SER B 1 21 ? 6.367 8.039 17.969 1 98.38 21 SER B CA 1
ATOM 1617 C C . SER B 1 21 ? 6.281 8.883 19.234 1 98.38 21 SER B C 1
ATOM 1619 O O . SER B 1 21 ? 5.844 8.398 20.281 1 98.38 21 SER B O 1
ATOM 1621 N N . LYS B 1 22 ? 6.781 10.102 19.125 1 98.38 22 LYS B N 1
ATOM 1622 C CA . LYS B 1 22 ? 6.684 11.062 20.219 1 98.38 22 LYS B CA 1
ATOM 1623 C C . LYS B 1 22 ? 5.906 12.305 19.797 1 98.38 22 LYS B C 1
ATOM 1625 O O . LYS B 1 22 ? 4.996 12.742 20.5 1 98.38 22 LYS B O 1
ATOM 1630 N N . ILE B 1 23 ? 6.234 12.836 18.688 1 98.75 23 ILE B N 1
ATOM 1631 C CA . ILE B 1 23 ? 5.617 14.062 18.188 1 98.75 23 ILE B CA 1
ATOM 1632 C C . ILE B 1 23 ? 4.859 13.766 16.906 1 98.75 23 ILE B C 1
ATOM 1634 O O . ILE B 1 23 ? 5.445 13.297 15.922 1 98.75 23 ILE B O 1
ATOM 1638 N N . CYS B 1 24 ? 3.582 14.016 16.875 1 98.81 24 CYS B N 1
ATOM 1639 C CA . CYS B 1 24 ? 2.719 13.75 15.727 1 98.81 24 CYS B CA 1
ATOM 1640 C C . CYS B 1 24 ? 1.919 14.992 15.344 1 98.81 24 CYS B C 1
ATOM 1642 O O . CYS B 1 24 ? 1.559 15.789 16.203 1 98.81 24 CYS B O 1
ATOM 1644 N N . LEU B 1 25 ? 1.671 15.156 14.07 1 98.88 25 LEU B N 1
ATOM 1645 C CA . LEU B 1 25 ? 0.917 16.297 13.562 1 98.88 25 LEU B CA 1
ATOM 1646 C C . LEU B 1 25 ? -0.316 15.828 12.797 1 98.88 25 LEU B C 1
ATOM 1648 O O . LEU B 1 25 ? -0.234 14.906 11.977 1 98.88 25 LEU B O 1
ATOM 1652 N N . ASP B 1 26 ? -1.432 16.359 13.086 1 98.81 26 ASP B N 1
ATOM 1653 C CA . ASP B 1 26 ? -2.65 16.297 12.289 1 98.81 26 ASP B CA 1
ATOM 1654 C C . ASP B 1 26 ? -2.867 17.578 11.5 1 98.81 26 ASP B C 1
ATOM 1656 O O . ASP B 1 26 ? -3.367 18.578 12.047 1 98.81 26 ASP B O 1
ATOM 1660 N N . MET B 1 27 ? -2.576 17.578 10.234 1 98.69 27 MET B N 1
ATOM 1661 C CA . MET B 1 27 ? -2.438 18.812 9.445 1 98.69 27 MET B CA 1
ATOM 1662 C C . MET B 1 27 ? -3.793 19.281 8.938 1 98.69 27 MET B C 1
ATOM 1664 O O . MET B 1 27 ? -3.908 20.391 8.398 1 98.69 27 MET B O 1
ATOM 1668 N N . THR B 1 28 ? -4.734 18.422 9.039 1 98.12 28 THR B N 1
ATOM 1669 C CA . THR B 1 28 ? -6.125 18.672 8.688 1 98.12 28 THR B CA 1
ATOM 1670 C C . THR B 1 28 ? -7.066 18.141 9.766 1 98.12 28 THR B C 1
ATOM 1672 O O . THR B 1 28 ? -7.852 17.234 9.516 1 98.12 28 THR B O 1
ATOM 1675 N N . PHE B 1 29 ? -7.074 18.766 10.875 1 98.31 29 PHE B N 1
ATOM 1676 C CA . PHE B 1 29 ? -7.648 18.234 12.102 1 98.31 29 PHE B CA 1
ATOM 1677 C C . PHE B 1 29 ? -9.102 17.828 11.891 1 98.31 29 PHE B C 1
ATOM 1679 O O . PHE B 1 29 ? -9.484 16.688 12.188 1 98.31 29 PHE B O 1
ATOM 1686 N N . GLY B 1 30 ? -9.945 18.828 11.305 1 97.19 30 GLY B N 1
ATOM 1687 C CA . GLY B 1 30 ? -11.352 18.547 11.07 1 97.19 30 GLY B CA 1
ATOM 1688 C C . GLY B 1 30 ? -12.094 18.109 12.32 1 97.19 30 GLY B C 1
ATOM 1689 O O . GLY B 1 30 ? -12.07 18.812 13.336 1 97.19 30 GLY B O 1
ATOM 1690 N N . ASN B 1 31 ? -12.609 16.891 12.312 1 96.62 31 ASN B N 1
ATOM 1691 C CA . ASN B 1 31 ? -13.336 16.375 13.469 1 96.62 31 ASN B CA 1
ATOM 1692 C C . ASN B 1 31 ? -12.414 15.664 14.453 1 96.62 31 ASN B C 1
ATOM 1694 O O . ASN B 1 31 ? -12.867 15.133 15.461 1 96.62 31 ASN B O 1
ATOM 1698 N N . GLY B 1 32 ? -11.203 15.617 14.133 1 97.75 32 GLY B N 1
ATOM 1699 C CA . GLY B 1 32 ? -10.18 15.156 15.047 1 97.75 32 GLY B CA 1
ATOM 1700 C C . GLY B 1 32 ? -10.016 13.648 15.047 1 97.75 32 GLY B C 1
ATOM 1701 O O . GLY B 1 32 ? -9.328 13.086 15.898 1 97.75 32 GLY B O 1
ATOM 1702 N N . ASN B 1 33 ? -10.594 12.914 14.07 1 97.38 33 ASN B N 1
ATOM 1703 C CA . ASN B 1 33 ? -10.594 11.453 14.07 1 97.38 33 ASN B CA 1
ATOM 1704 C C . ASN B 1 33 ? -9.18 10.891 14.031 1 97.38 33 ASN B C 1
ATOM 1706 O O . ASN B 1 33 ? -8.859 9.961 14.781 1 97.38 33 ASN B O 1
ATOM 1710 N N . ASP B 1 34 ? -8.336 11.422 13.234 1 98.44 34 ASP B N 1
ATOM 1711 C CA . ASP B 1 34 ? -6.969 10.922 13.141 1 98.44 34 ASP B CA 1
ATOM 1712 C C . ASP B 1 34 ? -6.199 11.195 14.43 1 98.44 34 ASP B C 1
ATOM 1714 O O . ASP B 1 34 ? -5.477 10.328 14.922 1 98.44 34 ASP B O 1
ATOM 1718 N N . SER B 1 35 ? -6.352 12.383 14.938 1 98.69 35 SER B N 1
ATOM 1719 C CA . SER B 1 35 ? -5.703 12.742 16.203 1 98.69 35 SER B CA 1
ATOM 1720 C C . SER B 1 35 ? -6.117 11.789 17.312 1 98.69 35 SER B C 1
ATOM 1722 O O . SER B 1 35 ? -5.266 11.258 18.031 1 98.69 35 SER B O 1
ATOM 1724 N N . TYR B 1 36 ? -7.422 11.609 17.406 1 98.5 36 TYR B N 1
ATOM 1725 C CA . TYR B 1 36 ? -7.934 10.758 18.469 1 98.5 36 TYR B CA 1
ATOM 1726 C C . TYR B 1 36 ? -7.48 9.32 18.281 1 98.5 36 TYR B C 1
ATOM 1728 O O . TYR B 1 36 ? -7.211 8.609 19.266 1 98.5 36 TYR B O 1
ATOM 1736 N N . LYS B 1 37 ? -7.441 8.883 17.078 1 98.5 37 LYS B N 1
ATOM 1737 C CA . LYS B 1 37 ? -6.926 7.543 16.797 1 98.5 37 LYS B CA 1
ATOM 1738 C C . LYS B 1 37 ? -5.469 7.41 17.234 1 98.5 37 LYS B C 1
ATOM 1740 O O . LYS B 1 37 ? -5.09 6.426 17.859 1 98.5 37 LYS B O 1
ATOM 1745 N N . MET B 1 38 ? -4.625 8.406 16.922 1 98.69 38 MET B N 1
ATOM 1746 C CA . MET B 1 38 ? -3.225 8.383 17.344 1 98.69 38 MET B CA 1
ATOM 1747 C C . MET B 1 38 ? -3.111 8.266 18.859 1 98.69 38 MET B C 1
AT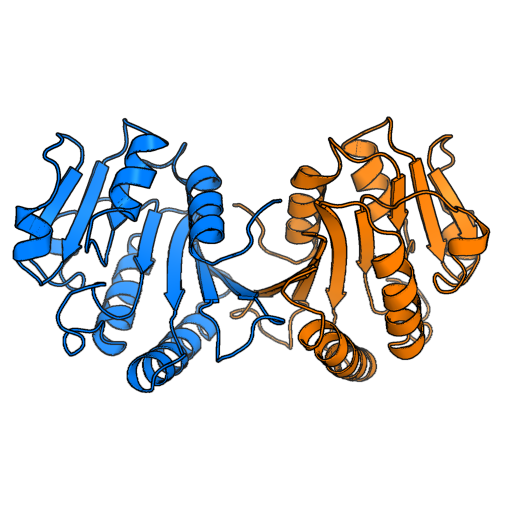OM 1749 O O . MET B 1 38 ? -2.363 7.426 19.359 1 98.69 38 MET B O 1
ATOM 1753 N N . LEU B 1 39 ? -3.904 9.07 19.516 1 98.5 39 LEU B N 1
ATOM 1754 C CA . LEU B 1 39 ? -3.863 9.109 20.984 1 98.5 39 LEU B CA 1
ATOM 1755 C C . LEU B 1 39 ? -4.348 7.789 21.578 1 98.5 39 LEU B C 1
ATOM 1757 O O . LEU B 1 39 ? -3.877 7.367 22.625 1 98.5 39 LEU B O 1
ATOM 1761 N N . SER B 1 40 ? -5.297 7.156 20.891 1 98.31 40 SER B N 1
ATOM 1762 C CA . SER B 1 40 ? -5.801 5.867 21.375 1 98.31 40 SER B CA 1
ATOM 1763 C C . SER B 1 40 ? -4.738 4.781 21.25 1 98.31 40 SER B C 1
ATOM 1765 O O . SER B 1 40 ? -4.746 3.811 22 1 98.31 40 SER B O 1
ATOM 1767 N N . ILE B 1 41 ? -3.852 4.898 20.344 1 98.25 41 ILE B N 1
ATOM 1768 C CA . ILE B 1 41 ? -2.795 3.922 20.094 1 98.25 41 ILE B CA 1
ATOM 1769 C C . ILE B 1 41 ? -1.656 4.137 21.094 1 98.25 41 ILE B C 1
ATOM 1771 O O . ILE B 1 41 ? -1.099 3.17 21.625 1 98.25 41 ILE B O 1
ATOM 1775 N N . ASN B 1 42 ? -1.275 5.336 21.328 1 98.5 42 ASN B N 1
ATOM 1776 C CA . ASN B 1 42 ? -0.19 5.719 22.234 1 98.5 42 ASN B CA 1
ATOM 1777 C C . ASN B 1 42 ? -0.531 6.98 23.016 1 98.5 42 ASN B C 1
ATOM 1779 O O . ASN B 1 42 ? -0.473 8.086 22.469 1 98.5 42 ASN B O 1
ATOM 1783 N N . LYS B 1 43 ? -0.731 6.867 24.266 1 97 43 LYS B N 1
ATOM 1784 C CA . LYS B 1 43 ? -1.193 7.965 25.109 1 97 43 LYS B CA 1
ATOM 1785 C C . LYS B 1 43 ? -0.039 8.883 25.5 1 97 43 LYS B C 1
ATOM 1787 O O . LYS B 1 43 ? -0.257 9.953 26.062 1 97 43 LYS B O 1
ATOM 1792 N N . SER B 1 44 ? 1.13 8.516 25.156 1 97.75 44 SER B N 1
ATOM 1793 C CA . SER B 1 44 ? 2.297 9.266 25.609 1 97.75 44 SER B CA 1
ATOM 1794 C C . SER B 1 44 ? 2.754 10.258 24.531 1 97.75 44 SER B C 1
ATOM 1796 O O . SER B 1 44 ? 3.648 11.07 24.781 1 97.75 44 SER B O 1
ATOM 1798 N N . ILE B 1 45 ? 2.137 10.195 23.391 1 98.44 45 ILE B N 1
ATOM 1799 C CA . ILE B 1 45 ? 2.584 11.062 22.312 1 98.44 45 ILE B CA 1
ATOM 1800 C C . ILE B 1 45 ? 2.016 12.469 22.5 1 98.44 45 ILE B C 1
ATOM 1802 O O . ILE B 1 45 ? 1.045 12.656 23.25 1 98.44 45 ILE B O 1
ATOM 1806 N N . GLN B 1 46 ? 2.658 13.453 21.891 1 98.5 46 GLN B N 1
ATOM 1807 C CA . GLN B 1 46 ? 2.125 14.797 21.719 1 98.5 46 GLN B CA 1
ATOM 1808 C C . GLN B 1 46 ? 1.597 15.016 20.312 1 98.5 46 GLN B C 1
ATOM 1810 O O . GLN B 1 46 ? 2.316 14.797 19.328 1 98.5 46 GLN B O 1
ATOM 1815 N N . VAL B 1 47 ? 0.344 15.414 20.25 1 98.69 47 VAL B N 1
ATOM 1816 C CA . VAL B 1 47 ? -0.286 15.641 18.953 1 98.69 47 VAL B CA 1
ATOM 1817 C C . VAL B 1 47 ? -0.62 17.125 18.797 1 98.69 47 VAL B C 1
ATOM 1819 O O . VAL B 1 47 ? -1.187 17.734 19.688 1 98.69 47 VAL B O 1
ATOM 1822 N N . TYR B 1 48 ? -0.186 17.719 17.703 1 98.69 48 TYR B N 1
ATOM 1823 C CA . TYR B 1 48 ? -0.628 19.047 17.281 1 98.69 48 TYR B CA 1
ATOM 1824 C C . TYR B 1 48 ? -1.594 18.953 16.094 1 98.69 48 TYR B C 1
ATOM 1826 O O . TYR B 1 48 ? -1.264 18.375 15.062 1 98.69 48 TYR B O 1
ATOM 1834 N N . GLY B 1 49 ? -2.775 19.406 16.266 1 98.56 49 GLY B N 1
ATOM 1835 C CA . GLY B 1 49 ? -3.773 19.438 15.203 1 98.56 49 GLY B CA 1
ATOM 1836 C C . GLY B 1 49 ? -4.031 20.828 14.664 1 98.56 49 GLY B C 1
ATOM 1837 O O . GLY B 1 49 ? -4.105 21.797 15.43 1 98.56 49 GLY B O 1
ATOM 1838 N N . PHE B 1 50 ? -4.156 20.938 13.344 1 98.62 50 PHE B N 1
ATOM 1839 C CA . PHE B 1 50 ? -4.344 22.234 12.719 1 98.62 50 PHE B CA 1
ATOM 1840 C C . PHE B 1 50 ? -5.617 22.266 11.883 1 98.62 50 PHE B C 1
ATOM 1842 O O . PHE B 1 50 ? -5.895 21.312 11.141 1 98.62 50 PHE B O 1
ATOM 1849 N N . ASP B 1 51 ? -6.348 23.281 12.023 1 98.19 51 ASP B N 1
ATOM 1850 C CA . ASP B 1 51 ? -7.473 23.562 11.141 1 98.19 51 ASP B CA 1
ATOM 1851 C C . ASP B 1 51 ? -7.758 25.062 11.078 1 98.19 51 ASP B C 1
ATOM 1853 O O . ASP B 1 51 ? -7.652 25.766 12.086 1 98.19 51 ASP B O 1
ATOM 1857 N N . ILE B 1 52 ? -8.117 25.516 9.906 1 97.25 52 ILE B N 1
ATOM 1858 C CA . ILE B 1 52 ? -8.383 26.938 9.727 1 97.25 52 ILE B CA 1
ATOM 1859 C C . ILE B 1 52 ? -9.805 27.266 10.203 1 97.25 52 ILE B C 1
ATOM 1861 O O . ILE B 1 52 ? -10.156 28.422 10.391 1 97.25 52 ILE B O 1
ATOM 1865 N N . GLN B 1 53 ? -10.594 26.25 10.273 1 96.56 53 GLN B N 1
ATOM 1866 C CA . GLN B 1 53 ? -11.977 26.453 10.711 1 96.56 53 GLN B CA 1
ATOM 1867 C C . GLN B 1 53 ? -12.078 26.438 12.234 1 96.56 53 GLN B C 1
ATOM 1869 O O . GLN B 1 53 ? -11.82 25.422 12.875 1 96.56 53 GLN B O 1
ATOM 1874 N N . LYS B 1 54 ? -12.555 27.5 12.75 1 96.81 54 LYS B N 1
ATOM 1875 C CA . LYS B 1 54 ? -12.617 27.672 14.203 1 96.81 54 LYS B CA 1
ATOM 1876 C C . LYS B 1 54 ? -13.523 26.625 14.844 1 96.81 54 LYS B C 1
ATOM 1878 O O . LYS B 1 54 ? -13.266 26.188 15.969 1 96.81 54 LYS B O 1
ATOM 1883 N N . ASN B 1 55 ? -14.562 26.266 14.164 1 96.06 55 ASN B N 1
ATOM 1884 C CA . ASN B 1 55 ? -15.5 25.281 14.695 1 96.06 55 ASN B CA 1
ATOM 1885 C C . ASN B 1 55 ? -14.805 23.953 14.977 1 96.06 55 ASN B C 1
ATOM 1887 O O . ASN B 1 55 ? -15.18 23.234 15.914 1 96.06 55 ASN B O 1
ATOM 1891 N N . CYS B 1 56 ? -13.828 23.562 14.156 1 96.75 56 CYS B N 1
ATOM 1892 C CA . CYS B 1 56 ? -13.062 22.328 14.375 1 96.75 56 CYS B CA 1
ATOM 1893 C C . CYS B 1 56 ? -12.305 22.391 15.688 1 96.75 56 CYS B C 1
ATOM 1895 O O . CYS B 1 56 ? -12.219 21.391 16.406 1 96.75 56 CYS B O 1
ATOM 1897 N N . ILE B 1 57 ? -11.781 23.531 16.016 1 97.06 57 ILE B N 1
ATOM 1898 C CA . ILE B 1 57 ? -11 23.734 17.234 1 97.06 57 ILE B CA 1
ATOM 1899 C C . ILE B 1 57 ? -11.922 23.734 18.453 1 97.06 57 ILE B C 1
ATOM 1901 O O . ILE B 1 57 ? -11.641 23.078 19.453 1 97.06 57 ILE B O 1
ATOM 1905 N N . ASP B 1 58 ? -13.008 24.391 18.281 1 97.06 58 ASP B N 1
ATOM 1906 C CA . ASP B 1 58 ? -13.953 24.531 19.375 1 97.06 58 ASP B CA 1
ATOM 1907 C C . ASP B 1 58 ? -14.547 23.188 19.781 1 97.06 58 ASP B C 1
ATOM 1909 O O . ASP B 1 58 ? -14.867 22.969 20.953 1 97.06 58 ASP B O 1
ATOM 1913 N N . ASN B 1 59 ? -14.641 22.297 18.828 1 96.19 59 ASN B N 1
ATOM 1914 C CA . ASN B 1 59 ? -15.297 21.016 19.047 1 96.19 59 ASN B CA 1
ATOM 1915 C C . ASN B 1 59 ? -14.305 19.953 19.516 1 96.19 59 ASN B C 1
ATOM 1917 O O . ASN B 1 59 ? -14.695 18.844 19.859 1 96.19 59 ASN B O 1
ATOM 1921 N N . ALA B 1 60 ? -13.07 20.297 19.562 1 96.94 60 ALA B N 1
ATOM 1922 C CA . ALA B 1 60 ? -12.031 19.328 19.875 1 96.94 60 ALA B CA 1
ATOM 1923 C C . ALA B 1 60 ? -12.102 18.906 21.344 1 96.94 60 ALA B C 1
ATOM 1925 O O . ALA B 1 60 ? -12.383 19.734 22.219 1 96.94 60 ALA B O 1
ATOM 1926 N N . LYS B 1 61 ? -11.836 17.672 21.562 1 94.25 61 LYS B N 1
ATOM 1927 C CA . LYS B 1 61 ? -11.695 17.203 22.938 1 94.25 61 LYS B CA 1
ATOM 1928 C C . LYS B 1 61 ? -10.484 17.844 23.609 1 94.25 61 LYS B C 1
ATOM 1930 O O . LYS B 1 61 ? -9.438 18 22.984 1 94.25 61 LYS B O 1
ATOM 1935 N N . LYS B 1 62 ? -10.703 18.125 24.891 1 91.69 62 LYS B N 1
ATOM 1936 C CA . LYS B 1 62 ? -9.586 18.688 25.641 1 91.69 62 LYS B CA 1
ATOM 1937 C C . LYS B 1 62 ? -8.789 17.594 26.344 1 91.69 62 LYS B C 1
ATOM 1939 O O . LYS B 1 62 ? -9.32 16.859 27.188 1 91.69 62 LYS B O 1
ATOM 1944 N N . THR B 1 63 ? -7.621 17.422 25.922 1 93.12 63 THR B N 1
ATOM 1945 C CA . THR B 1 63 ? -6.668 16.516 26.531 1 93.12 63 THR B CA 1
ATOM 1946 C C . THR B 1 63 ? -5.277 17.125 26.594 1 93.12 63 THR B C 1
ATOM 1948 O O . THR B 1 63 ? -4.945 18 25.797 1 93.12 63 THR B O 1
ATOM 1951 N N . ASN B 1 64 ? -4.426 16.75 27.547 1 94.69 64 ASN B N 1
ATOM 1952 C CA . ASN B 1 64 ? -3.127 17.359 27.797 1 94.69 64 ASN B CA 1
ATOM 1953 C C . ASN B 1 64 ? -2.166 17.125 26.641 1 94.69 64 ASN B C 1
ATOM 1955 O O . ASN B 1 64 ? -1.274 17.938 26.375 1 94.69 64 ASN B O 1
ATOM 1959 N N . ASN B 1 65 ? -2.299 16.062 25.984 1 97.19 65 ASN B N 1
ATOM 1960 C CA . ASN B 1 65 ? -1.325 15.703 24.953 1 97.19 65 ASN B CA 1
ATOM 1961 C C . ASN B 1 65 ? -1.848 16.016 23.547 1 97.19 65 ASN B C 1
ATOM 1963 O O . ASN B 1 65 ? -1.335 15.484 22.562 1 97.19 65 ASN B O 1
ATOM 1967 N N . LEU B 1 66 ? -2.902 16.75 23.484 1 98.31 66 LEU B N 1
ATOM 1968 C CA . LEU B 1 66 ? -3.443 17.219 22.203 1 98.31 66 LEU B CA 1
ATOM 1969 C C . LEU B 1 66 ? -3.6 18.734 22.219 1 98.31 66 LEU B C 1
ATOM 1971 O O . LEU B 1 66 ? -4.355 19.297 23.016 1 98.31 66 LEU B O 1
ATOM 1975 N N . LYS B 1 67 ? -2.869 19.406 21.375 1 98.19 67 LYS B N 1
ATOM 1976 C CA . LYS B 1 67 ? -3 20.844 21.141 1 98.19 67 LYS B CA 1
ATOM 1977 C C . LYS B 1 67 ? -3.625 21.125 19.781 1 98.19 67 LYS B C 1
ATOM 1979 O O . LYS B 1 67 ? -3.01 20.875 18.734 1 98.19 67 LYS B O 1
ATOM 1984 N N . VAL B 1 68 ? -4.812 21.609 19.781 1 98.44 68 VAL B N 1
ATOM 1985 C CA . VAL B 1 68 ? -5.504 21.938 18.547 1 98.44 68 VAL B CA 1
ATOM 1986 C C . VAL B 1 68 ? -5.383 23.438 18.25 1 98.44 68 VAL B C 1
ATOM 1988 O O . VAL B 1 68 ? -5.652 24.266 19.125 1 98.44 68 VAL B O 1
ATOM 1991 N N . ILE B 1 69 ? -4.949 23.781 17.078 1 98.31 69 ILE B N 1
ATOM 1992 C CA . ILE B 1 69 ? -4.555 25.156 16.75 1 98.31 69 ILE B CA 1
ATOM 1993 C C . ILE B 1 69 ? -5.402 25.656 15.594 1 98.31 69 ILE B C 1
ATOM 1995 O O . ILE B 1 69 ? -5.523 25 14.562 1 98.31 69 ILE B O 1
ATOM 1999 N N . ASN B 1 70 ? -6.031 26.766 15.766 1 98.38 70 ASN B N 1
ATOM 2000 C CA . ASN B 1 70 ? -6.766 27.438 14.695 1 98.38 70 ASN B CA 1
ATOM 2001 C C . ASN B 1 70 ? -5.836 28.25 13.805 1 98.38 70 ASN B C 1
ATOM 2003 O O . ASN B 1 70 ? -5.738 29.469 13.945 1 98.38 70 ASN B O 1
ATOM 2007 N N . ASP B 1 71 ? -5.238 27.594 12.922 1 98.31 71 ASP B N 1
ATOM 2008 C CA . ASP B 1 71 ? -4.281 28.188 11.984 1 98.31 71 ASP B CA 1
ATOM 2009 C C . ASP B 1 71 ? -4.062 27.266 10.781 1 98.31 71 ASP B C 1
ATOM 2011 O O . ASP B 1 71 ? -4.461 26.094 10.805 1 98.31 71 ASP B O 1
ATOM 2015 N N . SER B 1 72 ? -3.5 27.844 9.703 1 97.81 72 SER B N 1
ATOM 2016 C CA . SER B 1 72 ? -3.084 27.047 8.562 1 97.81 72 SER B CA 1
ATOM 2017 C C . SER B 1 72 ? -1.957 26.078 8.93 1 97.81 72 SER B C 1
ATOM 2019 O O . SER B 1 72 ? -1.043 26.453 9.672 1 97.81 72 SER B O 1
ATOM 2021 N N . HIS B 1 73 ? -2.043 24.859 8.469 1 98.06 73 HIS B N 1
ATOM 2022 C CA . HIS B 1 73 ? -0.943 23.906 8.656 1 98.06 73 HIS B CA 1
ATOM 2023 C C . HIS B 1 73 ? 0.361 24.469 8.094 1 98.06 73 HIS B C 1
ATOM 2025 O O . HIS B 1 73 ? 1.446 24.031 8.484 1 98.06 73 HIS B O 1
ATOM 2031 N N . LEU B 1 74 ? 0.298 25.406 7.172 1 97.69 74 LEU B N 1
ATOM 2032 C CA . LEU B 1 74 ? 1.483 26.062 6.633 1 97.69 74 LEU B CA 1
ATOM 2033 C C . LEU B 1 74 ? 2.328 26.656 7.75 1 97.69 74 LEU B C 1
ATOM 2035 O O . LEU B 1 74 ? 3.549 26.766 7.617 1 97.69 74 LEU B O 1
ATOM 2039 N N . ASN B 1 75 ? 1.672 26.969 8.867 1 97.94 75 ASN B N 1
ATOM 2040 C CA . ASN B 1 75 ? 2.328 27.719 9.938 1 97.94 75 ASN B CA 1
ATOM 2041 C C . ASN B 1 75 ? 2.703 26.812 11.109 1 97.94 75 ASN B C 1
ATOM 2043 O O . ASN B 1 75 ? 2.938 27.297 12.219 1 97.94 75 ASN B O 1
ATOM 2047 N N . PHE B 1 76 ? 2.801 25.5 10.93 1 98.06 76 PHE B N 1
ATOM 2048 C CA . PHE B 1 76 ? 2.969 24.562 12.031 1 98.06 76 PHE B CA 1
ATOM 2049 C C . PHE B 1 76 ? 4.266 24.828 12.781 1 98.06 76 PHE B C 1
ATOM 2051 O O . PHE B 1 76 ? 4.355 24.594 13.992 1 98.06 76 PHE B O 1
ATOM 2058 N N . GLU B 1 77 ? 5.242 25.375 12.148 1 97.12 77 GLU B N 1
ATOM 2059 C CA . GLU B 1 77 ? 6.547 25.609 12.766 1 97.12 77 GLU B CA 1
ATOM 2060 C C . GLU B 1 77 ? 6.453 26.672 13.859 1 97.12 77 GLU B C 1
ATOM 2062 O O . GLU B 1 77 ? 7.352 26.781 14.695 1 97.12 77 GLU B O 1
ATOM 2067 N N . ASN B 1 78 ? 5.449 27.469 13.82 1 97.56 78 ASN B N 1
ATOM 2068 C CA . ASN B 1 78 ? 5.23 28.484 14.852 1 97.56 78 ASN B CA 1
ATOM 2069 C C . ASN B 1 78 ? 4.852 27.844 16.188 1 97.56 78 ASN B C 1
ATOM 2071 O O . ASN B 1 78 ? 4.914 28.5 17.234 1 97.56 78 ASN B O 1
ATOM 2075 N N . TYR B 1 79 ? 4.516 26.609 16.203 1 97.06 79 TYR B N 1
ATOM 2076 C CA . TYR B 1 79 ? 3.914 26.016 17.391 1 97.06 79 TYR B CA 1
ATOM 2077 C C . TYR B 1 79 ? 4.766 24.859 17.922 1 97.06 79 TYR B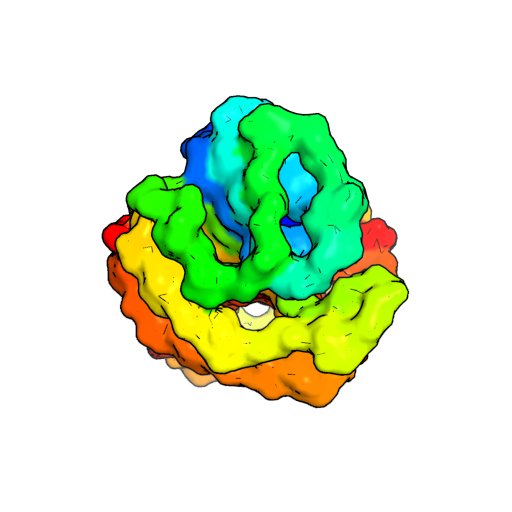 C 1
ATOM 2079 O O . TYR B 1 79 ? 4.641 24.469 19.078 1 97.06 79 TYR B O 1
ATOM 2087 N N . THR B 1 80 ? 5.57 24.25 17.047 1 92.56 80 THR B N 1
ATOM 2088 C CA . THR B 1 80 ? 6.496 23.219 17.484 1 92.56 80 THR B CA 1
ATOM 2089 C C . THR B 1 80 ? 7.785 23.25 16.672 1 92.56 80 THR B C 1
ATOM 2091 O O . THR B 1 80 ? 7.75 23.438 15.461 1 92.56 80 THR B O 1
ATOM 2094 N N . ASN B 1 81 ? 8.883 23.125 17.328 1 88.38 81 ASN B N 1
ATOM 2095 C CA . ASN B 1 81 ? 10.195 23.047 16.688 1 88.38 81 ASN B CA 1
ATOM 2096 C C . ASN B 1 81 ? 10.82 21.672 16.859 1 88.38 81 ASN B C 1
ATOM 2098 O O . ASN B 1 81 ? 12.008 21.484 16.594 1 88.38 81 ASN B O 1
ATOM 2102 N N . GLU B 1 82 ? 10.039 20.781 17.281 1 93.75 82 GLU B N 1
ATOM 2103 C CA . GLU B 1 82 ? 10.531 19.422 17.5 1 93.75 82 GLU B CA 1
ATOM 2104 C C . GLU B 1 82 ? 10.594 18.641 16.203 1 93.75 82 GLU B C 1
ATOM 2106 O O . GLU B 1 82 ? 9.953 19.016 15.219 1 93.75 82 GLU B O 1
ATOM 2111 N N . LYS B 1 83 ? 11.477 17.625 16.219 1 97.38 83 LYS B N 1
ATOM 2112 C CA . LYS B 1 83 ? 11.477 16.703 15.094 1 97.38 83 LYS B CA 1
ATOM 2113 C C . LYS B 1 83 ? 10.188 15.875 15.047 1 97.38 83 LYS B C 1
ATOM 2115 O O . LYS B 1 83 ? 9.672 15.469 16.078 1 97.38 83 LYS B O 1
ATOM 2120 N N . ILE B 1 84 ? 9.797 15.609 13.906 1 98.25 84 ILE B N 1
ATOM 2121 C CA . ILE B 1 84 ? 8.469 15.031 13.688 1 98.25 84 ILE B CA 1
ATOM 2122 C C . ILE B 1 84 ? 8.594 13.539 13.406 1 98.25 84 ILE B C 1
ATOM 2124 O O . ILE B 1 84 ? 9.422 13.117 12.594 1 98.25 84 ILE B O 1
ATOM 2128 N N . ASP B 1 85 ? 7.781 12.766 14.078 1 98.62 85 ASP B N 1
ATOM 2129 C CA . ASP B 1 85 ? 7.762 11.32 13.859 1 98.62 85 ASP B CA 1
ATOM 2130 C C . ASP B 1 85 ? 6.672 10.93 12.867 1 98.62 85 ASP B C 1
ATOM 2132 O O . ASP B 1 85 ? 6.828 9.969 12.109 1 98.62 85 ASP B O 1
ATOM 2136 N N . PHE B 1 86 ? 5.578 11.656 12.953 1 98.75 86 PHE B N 1
ATOM 2137 C CA . PHE B 1 86 ? 4.43 11.273 12.141 1 98.75 86 PHE B CA 1
ATOM 2138 C C . PHE B 1 86 ? 3.561 12.484 11.82 1 98.75 86 PHE B C 1
ATOM 2140 O O . PHE B 1 86 ? 3.33 13.336 12.688 1 98.75 86 PHE B O 1
ATOM 2147 N N . ALA B 1 87 ? 3.137 12.633 10.625 1 98.88 87 ALA B N 1
ATOM 2148 C CA . ALA B 1 87 ? 2.172 13.648 10.219 1 98.88 87 ALA B CA 1
ATOM 2149 C C . ALA B 1 87 ? 1.113 13.055 9.289 1 98.88 87 ALA B C 1
ATOM 2151 O O . ALA B 1 87 ? 1.402 12.148 8.508 1 98.88 87 ALA B O 1
ATOM 2152 N N . VAL B 1 88 ? -0.094 13.602 9.383 1 98.88 88 VAL B N 1
ATOM 2153 C CA . VAL B 1 88 ? -1.176 13.062 8.57 1 98.88 88 VAL B CA 1
ATOM 2154 C C . VAL B 1 88 ? -1.936 14.203 7.898 1 98.88 88 VAL B C 1
ATOM 2156 O O . VAL B 1 88 ? -2.168 15.25 8.516 1 98.88 88 VAL B O 1
ATOM 2159 N N . PHE B 1 89 ? -2.209 14.062 6.621 1 98.75 89 PHE B N 1
ATOM 2160 C CA . PHE B 1 89 ? -3.105 14.914 5.844 1 98.75 89 PHE B CA 1
ATOM 2161 C C . PHE B 1 89 ? -4.312 14.117 5.355 1 98.75 89 PHE B C 1
ATOM 2163 O O . PHE B 1 89 ? -4.16 13.055 4.742 1 98.75 89 PHE B O 1
ATOM 2170 N N . ASN B 1 90 ? -5.43 14.477 5.656 1 97.81 90 ASN B N 1
ATOM 2171 C CA . ASN B 1 90 ? -6.656 14.047 4.996 1 97.81 90 ASN B CA 1
ATOM 2172 C C . ASN B 1 90 ? -7.25 15.156 4.129 1 97.81 90 ASN B C 1
ATOM 2174 O O . ASN B 1 90 ? -8.031 15.977 4.613 1 97.81 90 ASN B O 1
ATOM 2178 N N . LEU B 1 91 ? -6.941 15.148 2.84 1 97.69 91 LEU B N 1
ATOM 2179 C CA . LEU B 1 91 ? -7.191 16.297 1.978 1 97.69 91 LEU B CA 1
ATOM 2180 C C . LEU B 1 91 ? -8.68 16.422 1.652 1 97.69 91 LEU B C 1
ATOM 2182 O O . LEU B 1 91 ? -9.453 15.492 1.922 1 97.69 91 LEU B O 1
ATOM 2186 N N . GLY B 1 92 ? -9.023 17.516 1.049 1 94.69 92 GLY B N 1
ATOM 2187 C CA . GLY B 1 92 ? -10.406 17.766 0.675 1 94.69 92 GLY B CA 1
ATOM 2188 C C . GLY B 1 92 ? -11.102 18.766 1.593 1 94.69 92 GLY B C 1
ATOM 2189 O O . GLY B 1 92 ? -10.547 19.812 1.91 1 94.69 92 GLY B O 1
ATOM 2190 N N . TYR B 1 93 ? -12.367 18.469 1.928 1 92.44 93 TYR B N 1
ATOM 2191 C CA . TYR B 1 93 ? -13.156 19.375 2.746 1 92.44 93 TYR B CA 1
ATOM 2192 C C . TYR B 1 93 ? -13.719 18.672 3.975 1 92.44 93 TYR B C 1
ATOM 2194 O O . TYR B 1 93 ? -13.711 17.438 4.043 1 92.44 93 TYR B O 1
ATOM 2202 N N . LEU B 1 94 ? -14.117 19.469 4.984 1 91.38 94 LEU B N 1
ATOM 2203 C CA . LEU B 1 94 ? -14.719 18.938 6.203 1 91.38 94 LEU B CA 1
ATOM 2204 C C . LEU B 1 94 ? -16.078 18.312 5.914 1 91.38 94 LEU B C 1
ATOM 2206 O O . LEU B 1 94 ? -16.984 18.984 5.41 1 91.38 94 LEU B O 1
ATOM 2210 N N . PRO B 1 95 ? -16.219 17.031 6.262 1 87.19 95 PRO B N 1
ATOM 2211 C CA . PRO B 1 95 ? -17.531 16.438 6.09 1 87.19 95 PRO B CA 1
ATOM 2212 C C . PRO B 1 95 ? -18.625 17.188 6.844 1 87.19 95 PRO B C 1
ATOM 2214 O O . PRO B 1 95 ? -18.469 17.5 8.023 1 87.19 95 PRO B O 1
ATOM 2217 N N . GLY B 1 96 ? -19.641 17.406 6.176 1 87.5 96 GLY B N 1
ATOM 2218 C CA . GLY B 1 96 ? -20.734 18.141 6.793 1 87.5 96 GLY B CA 1
ATOM 2219 C C . GLY B 1 96 ? -20.484 19.641 6.855 1 87.5 96 GLY B C 1
ATOM 2220 O O . GLY B 1 96 ? -21.328 20.391 7.344 1 87.5 96 GLY B O 1
ATOM 2221 N N . GLY B 1 97 ? -19.297 20.094 6.441 1 87.88 97 GLY B N 1
ATOM 2222 C CA . GLY B 1 97 ? -18.938 21.5 6.477 1 87.88 97 GLY B CA 1
ATOM 2223 C C . GLY B 1 97 ? -19.078 22.188 5.133 1 87.88 97 GLY B C 1
ATOM 2224 O O . GLY B 1 97 ? -19.797 21.703 4.262 1 87.88 97 GLY B O 1
ATOM 2225 N N . ASP B 1 98 ? -18.516 23.344 5.039 1 87.5 98 ASP B N 1
ATOM 2226 C CA . ASP B 1 98 ? -18.531 24.109 3.799 1 87.5 98 ASP B CA 1
ATOM 2227 C C . ASP B 1 98 ? -17.641 23.469 2.742 1 87.5 98 ASP B C 1
ATOM 2229 O O . ASP B 1 98 ? -16.422 23.453 2.883 1 87.5 98 ASP B O 1
ATOM 2233 N N . LYS B 1 99 ? -18.203 23.078 1.722 1 87.5 99 LYS B N 1
ATOM 2234 C CA . LYS B 1 99 ? -17.484 22.359 0.675 1 87.5 99 LYS B CA 1
ATOM 2235 C C . LYS B 1 99 ? -16.531 23.281 -0.073 1 87.5 99 LYS B C 1
ATOM 2237 O O . LYS B 1 99 ? -15.664 22.828 -0.812 1 87.5 99 LYS B O 1
ATOM 2242 N N . ASN B 1 100 ? -16.719 24.453 0.06 1 87.19 100 ASN B N 1
ATOM 2243 C CA . ASN B 1 100 ? -15.875 25.438 -0.606 1 87.19 100 ASN B CA 1
ATOM 2244 C C . ASN B 1 100 ? -14.562 25.656 0.153 1 87.19 100 ASN B C 1
ATOM 2246 O O . ASN B 1 100 ? -13.625 26.25 -0.382 1 87.19 100 ASN B O 1
ATOM 2250 N N . ILE B 1 101 ? -14.562 25.281 1.371 1 89.62 101 ILE B N 1
ATOM 2251 C CA . ILE B 1 101 ? -13.328 25.312 2.152 1 89.62 101 ILE B CA 1
ATOM 2252 C C . ILE B 1 101 ? -12.586 23.984 2.014 1 89.62 101 ILE B C 1
ATOM 2254 O O . ILE B 1 101 ? -12.93 23 2.672 1 89.62 101 ILE B O 1
ATOM 2258 N N . THR B 1 102 ? -11.625 23.953 1.094 1 91.31 102 THR B N 1
ATOM 2259 C CA . THR B 1 102 ? -10.867 22.734 0.79 1 91.31 102 THR B CA 1
ATOM 2260 C C . THR B 1 102 ? -9.375 22.984 0.976 1 91.31 102 THR B C 1
ATOM 2262 O O . THR B 1 102 ? -8.93 24.125 1.086 1 91.31 102 THR B O 1
ATOM 2265 N N . THR B 1 103 ? -8.656 21.922 1.14 1 92.75 103 THR B N 1
ATOM 2266 C CA . THR B 1 103 ? -7.203 22.047 1.121 1 92.75 103 THR B CA 1
ATOM 2267 C C . THR B 1 103 ? -6.723 22.562 -0.232 1 92.75 103 THR B C 1
ATOM 2269 O O . THR B 1 103 ? -7.422 22.438 -1.237 1 92.75 103 THR B O 1
ATOM 2272 N N . ASP B 1 104 ? -5.633 23.203 -0.145 1 93.5 104 ASP B N 1
ATOM 2273 C CA . ASP B 1 104 ? -4.984 23.797 -1.312 1 93.5 104 ASP B CA 1
ATOM 2274 C C . ASP B 1 104 ? -3.621 23.156 -1.563 1 93.5 104 ASP B C 1
ATOM 2276 O O . ASP B 1 104 ? -2.793 23.078 -0.654 1 93.5 104 ASP B O 1
ATOM 2280 N N . TYR B 1 105 ? -3.416 22.734 -2.887 1 95.94 105 TYR B N 1
ATOM 2281 C CA . TYR B 1 105 ? -2.207 21.953 -3.164 1 95.94 105 TYR B CA 1
ATOM 2282 C C . TYR B 1 105 ? -0.96 22.812 -2.975 1 95.94 105 TYR B C 1
ATOM 2284 O O . TYR 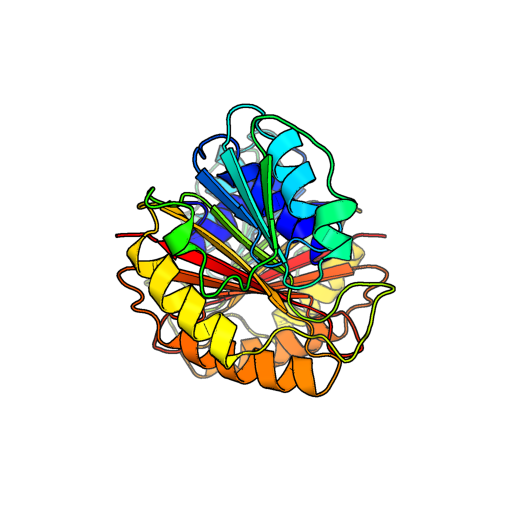B 1 105 ? 0.09 22.312 -2.568 1 95.94 105 TYR B O 1
ATOM 2292 N N . ASP B 1 106 ? -1.039 24.109 -3.201 1 97.38 106 ASP B N 1
ATOM 2293 C CA . ASP B 1 106 ? 0.121 24.969 -3.008 1 97.38 106 ASP B CA 1
ATOM 2294 C C . ASP B 1 106 ? 0.536 25.016 -1.539 1 97.38 106 ASP B C 1
ATOM 2296 O O . ASP B 1 106 ? 1.715 24.859 -1.217 1 97.38 106 ASP B O 1
ATOM 2300 N N . THR B 1 107 ? -0.398 25.25 -0.693 1 97.62 107 THR B N 1
ATOM 2301 C CA . THR B 1 107 ? -0.125 25.297 0.739 1 97.62 107 THR B CA 1
ATOM 2302 C C . THR B 1 107 ? 0.332 23.938 1.252 1 97.62 107 THR B C 1
ATOM 2304 O O . THR B 1 107 ? 1.229 23.859 2.092 1 97.62 107 THR B O 1
ATOM 2307 N N . VAL B 1 108 ? -0.231 22.844 0.777 1 98.44 108 VAL B N 1
ATOM 2308 C CA . VAL B 1 108 ? 0.155 21.5 1.184 1 98.44 108 VAL B CA 1
ATOM 2309 C C . VAL B 1 108 ? 1.604 21.234 0.784 1 98.44 108 VAL B C 1
ATOM 2311 O O . VAL B 1 108 ? 2.406 20.781 1.602 1 98.44 108 VAL B O 1
ATOM 2314 N N . ILE B 1 109 ? 1.977 21.562 -0.459 1 98.81 109 ILE B N 1
ATOM 2315 C CA . ILE B 1 109 ? 3.324 21.312 -0.958 1 98.81 109 ILE B CA 1
ATOM 2316 C C . ILE B 1 109 ? 4.332 22.125 -0.145 1 98.81 109 ILE B C 1
ATOM 2318 O O . ILE B 1 109 ? 5.371 21.594 0.265 1 98.81 109 ILE B O 1
ATOM 2322 N N . LYS B 1 110 ? 3.996 23.391 0.092 1 98.69 110 LYS B N 1
ATOM 2323 C CA . LYS B 1 110 ? 4.875 24.219 0.908 1 98.69 110 LYS B CA 1
ATOM 2324 C C . LYS B 1 110 ? 5.031 23.641 2.312 1 98.69 110 LYS B C 1
ATOM 2326 O O . LYS B 1 110 ? 6.125 23.672 2.879 1 98.69 110 LYS B O 1
ATOM 2331 N N . THR B 1 111 ? 3.941 23.188 2.883 1 98.69 111 THR B N 1
ATOM 2332 C CA . THR B 1 111 ? 3.992 22.562 4.195 1 98.69 111 THR B CA 1
ATOM 2333 C C . THR B 1 111 ? 4.859 21.297 4.156 1 98.69 111 THR B C 1
ATOM 2335 O O . THR B 1 111 ? 5.672 21.078 5.055 1 98.69 111 THR B O 1
ATOM 2338 N N . LEU B 1 112 ? 4.703 20.484 3.117 1 98.81 112 LEU B N 1
ATOM 2339 C CA . LEU B 1 112 ? 5.496 19.266 2.951 1 98.81 112 LEU B CA 1
ATOM 2340 C C . LEU B 1 112 ? 6.984 19.594 2.893 1 98.81 112 LEU B C 1
ATOM 2342 O O . LEU B 1 112 ? 7.801 18.906 3.5 1 98.81 112 LEU B O 1
ATOM 2346 N N . GLU B 1 113 ? 7.32 20.625 2.17 1 98.5 113 GLU B N 1
ATOM 2347 C CA . GLU B 1 113 ? 8.719 21.031 2.068 1 98.5 113 GLU B CA 1
ATOM 2348 C C . GLU B 1 113 ? 9.32 21.297 3.447 1 98.5 113 GLU B C 1
ATOM 2350 O O . GLU B 1 113 ? 10.461 20.906 3.715 1 98.5 113 GLU B O 1
ATOM 2355 N N . LYS B 1 114 ? 8.57 21.922 4.266 1 97.94 114 LYS B N 1
ATOM 2356 C CA . LYS B 1 114 ? 9.016 22.203 5.629 1 97.94 114 LYS B CA 1
ATOM 2357 C C . LYS B 1 114 ? 9.062 20.938 6.473 1 97.94 114 LYS B C 1
ATOM 2359 O O . LYS B 1 114 ? 10.039 20.688 7.172 1 97.94 114 LYS B O 1
ATOM 2364 N N . LEU B 1 115 ? 8.031 20.125 6.395 1 98.31 115 LEU B N 1
ATOM 2365 C CA . LEU B 1 115 ? 7.926 18.891 7.168 1 98.31 115 LEU B CA 1
ATOM 2366 C C . LEU B 1 115 ? 9.086 17.953 6.855 1 98.31 115 LEU B C 1
ATOM 2368 O O . LEU B 1 115 ? 9.68 17.375 7.762 1 98.31 115 LEU B O 1
ATOM 2372 N N . LEU B 1 116 ? 9.398 17.828 5.574 1 98.25 116 LEU B N 1
ATOM 2373 C CA . LEU B 1 116 ? 10.43 16.906 5.129 1 98.25 116 LEU B CA 1
ATOM 2374 C C . LEU B 1 116 ? 11.781 17.25 5.75 1 98.25 116 LEU B C 1
ATOM 2376 O O . LEU B 1 116 ? 12.609 16.359 5.988 1 98.25 116 LEU B O 1
ATOM 2380 N N . LYS B 1 117 ? 11.945 18.516 6.086 1 96.94 117 LYS B N 1
ATOM 2381 C CA . LYS B 1 117 ? 13.188 18.969 6.703 1 96.94 117 LYS B CA 1
ATOM 2382 C C . LYS B 1 117 ? 13.211 18.641 8.195 1 96.94 117 LYS B C 1
ATOM 2384 O O . LYS B 1 117 ? 14.273 18.5 8.789 1 96.94 117 LYS B O 1
ATOM 2389 N N . LEU B 1 118 ? 12.102 18.469 8.742 1 97.56 118 LEU B N 1
ATOM 2390 C CA . LEU B 1 118 ? 12 18.359 10.195 1 97.56 118 LEU B CA 1
ATOM 2391 C C . LEU B 1 118 ? 11.656 16.922 10.602 1 97.56 118 LEU B C 1
ATOM 2393 O O . LEU B 1 118 ? 11.523 16.641 11.797 1 97.56 118 LEU B O 1
ATOM 2397 N N . MET B 1 119 ? 11.523 16.062 9.695 1 97.31 119 MET B N 1
ATOM 2398 C CA . MET B 1 119 ? 11.164 14.672 9.977 1 97.31 119 MET B CA 1
ATOM 2399 C C . MET B 1 119 ? 12.352 13.922 10.57 1 97.31 119 MET B C 1
ATOM 2401 O O . MET B 1 119 ? 13.484 14.062 10.102 1 97.31 119 MET B O 1
ATOM 2405 N N . ASN B 1 120 ? 12.117 13.164 11.57 1 97.81 120 ASN B N 1
ATOM 2406 C CA . ASN B 1 120 ? 13.094 12.188 12.031 1 97.81 120 ASN B CA 1
ATOM 2407 C C . ASN B 1 120 ? 13.336 11.102 10.992 1 97.81 120 ASN B C 1
ATOM 2409 O O . ASN B 1 120 ? 12.484 10.852 10.141 1 97.81 120 ASN B O 1
ATOM 2413 N N . ILE B 1 121 ? 14.602 10.547 11.078 1 96.94 121 ILE B N 1
ATOM 2414 C CA . ILE B 1 121 ? 14.773 9.305 10.32 1 96.94 121 ILE B CA 1
ATOM 2415 C C . ILE B 1 121 ? 13.703 8.297 10.734 1 96.94 121 ILE B C 1
ATOM 2417 O O . ILE B 1 121 ? 13.391 8.164 11.922 1 96.94 121 ILE B O 1
ATOM 2421 N N . GLU B 1 122 ? 13.062 7.66 9.781 1 96.88 122 GLU B N 1
ATOM 2422 C CA . GLU B 1 122 ? 11.961 6.715 9.938 1 96.88 122 GLU B CA 1
ATOM 2423 C C . GLU B 1 122 ? 10.641 7.441 10.188 1 96.88 122 GLU B C 1
ATOM 2425 O O . GLU B 1 122 ? 9.609 6.809 10.43 1 96.88 122 GLU B O 1
ATOM 2430 N N . GLY B 1 123 ? 10.719 8.805 10.258 1 98.19 123 GLY B N 1
ATOM 2431 C CA . GLY B 1 123 ? 9.477 9.562 10.305 1 98.19 123 GLY B CA 1
ATOM 2432 C C . GLY B 1 123 ? 8.594 9.344 9.094 1 98.19 123 GLY B C 1
ATOM 2433 O O . GLY B 1 123 ? 9.086 9.023 8.008 1 98.19 123 GLY B O 1
ATOM 2434 N N . GLN B 1 124 ? 7.285 9.547 9.312 1 98.69 124 GLN B N 1
ATOM 2435 C CA . GLN B 1 124 ? 6.34 9.234 8.242 1 98.69 124 GLN B CA 1
ATOM 2436 C C . GLN B 1 124 ? 5.316 10.344 8.062 1 98.69 124 GLN B C 1
ATOM 2438 O O . GLN B 1 124 ? 4.926 11 9.031 1 98.69 124 GLN B O 1
ATOM 2443 N N . ILE B 1 125 ? 4.957 10.586 6.84 1 98.88 125 ILE B N 1
ATOM 2444 C CA . ILE B 1 125 ? 3.826 11.438 6.48 1 98.88 125 ILE B CA 1
ATOM 2445 C C . ILE B 1 125 ? 2.812 10.625 5.676 1 98.88 125 ILE B C 1
ATOM 2447 O O . ILE B 1 125 ? 3.172 9.961 4.699 1 98.88 125 ILE B O 1
ATOM 2451 N N . VAL B 1 126 ? 1.593 10.656 6.098 1 98.88 126 VAL B N 1
ATOM 2452 C CA . VAL B 1 126 ? 0.513 9.969 5.398 1 98.88 126 VAL B CA 1
ATOM 2453 C C . VAL B 1 126 ? -0.456 10.992 4.809 1 98.88 126 VAL B C 1
ATOM 2455 O O . VAL B 1 126 ? -0.923 11.891 5.516 1 98.88 126 VAL B O 1
ATOM 2458 N N . ILE B 1 127 ? -0.747 10.859 3.561 1 98.88 127 ILE B N 1
ATOM 2459 C CA . ILE B 1 127 ? -1.642 11.789 2.883 1 98.88 127 ILE B CA 1
ATOM 2460 C C . ILE B 1 127 ? -2.773 11.023 2.207 1 98.88 127 ILE B C 1
ATOM 2462 O O . ILE B 1 127 ? -2.525 10.094 1.437 1 98.88 127 ILE B O 1
ATOM 2466 N N . THR B 1 128 ? -4.008 11.375 2.471 1 98.69 128 THR B N 1
ATOM 2467 C CA . THR B 1 128 ? -5.168 10.805 1.793 1 98.69 128 THR B CA 1
ATOM 2468 C C . THR B 1 128 ? -5.703 11.773 0.739 1 98.69 128 THR B C 1
ATOM 2470 O O . THR B 1 128 ? -5.918 12.953 1.022 1 98.69 128 THR B O 1
ATOM 2473 N N . PHE B 1 129 ? -5.91 11.305 -0.496 1 98.25 129 PHE B N 1
ATOM 2474 C CA . PHE B 1 129 ? -6.352 12.094 -1.64 1 98.25 129 PHE B CA 1
ATOM 2475 C C . PHE B 1 129 ? -7.773 11.719 -2.039 1 98.25 129 PHE B C 1
ATOM 2477 O O . PHE B 1 129 ? -8.148 10.547 -2.01 1 98.25 129 PHE B O 1
ATOM 2484 N N . TYR B 1 130 ? -8.508 12.695 -2.523 1 95.94 130 TYR B N 1
ATOM 2485 C CA . TYR B 1 130 ? -9.859 12.508 -3.031 1 95.94 130 TYR B CA 1
ATOM 2486 C C . TYR B 1 130 ? -10 13.078 -4.438 1 95.94 130 TYR B C 1
ATOM 2488 O O . TYR B 1 130 ? -10.578 14.156 -4.621 1 95.94 130 TYR B O 1
ATOM 2496 N N . PRO B 1 131 ? -9.664 12.344 -5.387 1 95 131 PRO B N 1
ATOM 2497 C CA . PRO B 1 131 ? -9.625 12.875 -6.75 1 95 131 PRO B CA 1
ATOM 2498 C C . PRO B 1 131 ? -11 12.898 -7.414 1 95 131 PRO B C 1
ATOM 2500 O O . PRO B 1 131 ? -11.117 13.289 -8.578 1 95 131 PRO B O 1
ATOM 2503 N N . GLY B 1 132 ? -12.031 12.492 -6.805 1 89.38 132 GLY B N 1
ATOM 2504 C CA . GLY B 1 132 ? -13.359 12.32 -7.375 1 89.38 132 GLY B CA 1
ATOM 2505 C C . GLY B 1 132 ? -14.008 13.625 -7.793 1 89.38 132 GLY B C 1
ATOM 2506 O O . GLY B 1 132 ? -14.977 13.625 -8.547 1 89.38 132 GLY B O 1
ATOM 2507 N N . HIS B 1 133 ? -13.523 14.789 -7.332 1 84.75 133 HIS B N 1
ATOM 2508 C CA . HIS B 1 133 ? -14 16.094 -7.762 1 84.75 133 HIS B CA 1
ATOM 2509 C C . HIS B 1 133 ? -12.859 16.953 -8.305 1 84.75 133 HIS B C 1
ATOM 2511 O O . HIS B 1 133 ? -11.688 16.656 -8.062 1 84.75 133 HIS B O 1
ATOM 2517 N N . ARG B 1 134 ? -13.242 17.938 -8.961 1 83.62 134 ARG B N 1
ATOM 2518 C CA . ARG B 1 134 ? -12.281 18.688 -9.758 1 83.62 134 ARG B CA 1
ATOM 2519 C C . ARG B 1 134 ? -11.156 19.234 -8.875 1 83.62 134 ARG B C 1
ATOM 2521 O O . ARG B 1 134 ? -9.977 19 -9.164 1 83.62 134 ARG B O 1
ATOM 2528 N N . PRO B 1 135 ? -11.453 20 -7.785 1 83.88 135 PRO B N 1
ATOM 2529 C CA . PRO B 1 135 ? -10.359 20.469 -6.934 1 83.88 135 PRO B CA 1
ATOM 2530 C C . PRO B 1 135 ? -9.477 19.344 -6.414 1 83.88 135 PRO B C 1
ATOM 2532 O O . PRO B 1 135 ? -8.25 19.5 -6.344 1 83.88 135 PRO B O 1
ATOM 2535 N N . GLY B 1 136 ? -10.07 18.25 -6.051 1 90.38 136 GLY B N 1
ATOM 2536 C CA . GLY B 1 136 ? -9.336 17.094 -5.578 1 90.38 136 GLY B CA 1
ATOM 2537 C C . GLY B 1 136 ? -8.438 16.469 -6.641 1 90.38 136 GLY B C 1
ATOM 2538 O O . GLY B 1 136 ? -7.336 16.016 -6.336 1 90.38 136 GLY B O 1
ATOM 2539 N N . PHE B 1 137 ? -8.969 16.484 -7.758 1 92.94 137 PHE B N 1
ATOM 2540 C CA . PHE B 1 137 ? -8.195 15.945 -8.875 1 92.94 137 PHE B CA 1
ATOM 2541 C C . PHE B 1 137 ? -6.953 16.797 -9.125 1 92.94 137 PHE B C 1
ATOM 2543 O O . PHE B 1 137 ? -5.84 16.266 -9.195 1 92.94 137 PHE B O 1
ATOM 2550 N N . GLU B 1 138 ? -7.105 18.047 -9.281 1 94.5 138 GLU B N 1
ATOM 2551 C CA . GLU B 1 138 ? -5.984 18.969 -9.469 1 94.5 138 GLU B CA 1
ATOM 2552 C C . GLU B 1 138 ? -4.977 18.844 -8.336 1 94.5 138 GLU B C 1
ATOM 2554 O O . GLU B 1 138 ? -3.766 18.797 -8.57 1 94.5 138 GLU B O 1
ATOM 2559 N N . GLU B 1 139 ? -5.469 18.844 -7.145 1 96 139 GLU B N 1
ATOM 2560 C CA . GLU B 1 139 ? -4.637 18.688 -5.953 1 96 139 GLU B CA 1
ATOM 2561 C C . GLU B 1 139 ? -3.793 17.422 -6.035 1 96 139 GLU B C 1
ATOM 2563 O O . GLU B 1 139 ? -2.59 17.453 -5.77 1 96 139 GLU B O 1
ATOM 2568 N N . SER B 1 140 ? -4.426 16.359 -6.434 1 97.31 140 SER B N 1
ATOM 2569 C CA . SER B 1 140 ? -3.729 15.086 -6.52 1 97.31 140 SER B CA 1
ATOM 2570 C C . SER B 1 140 ? -2.613 15.133 -7.559 1 97.31 140 SER B C 1
ATOM 2572 O O . SER B 1 140 ? -1.506 14.656 -7.312 1 97.31 140 SER B O 1
ATOM 2574 N N . ILE B 1 141 ? -2.852 15.727 -8.703 1 97.69 141 ILE B N 1
ATOM 2575 C CA . ILE B 1 141 ? -1.871 15.805 -9.781 1 97.69 141 ILE B CA 1
ATOM 2576 C C . ILE B 1 141 ? -0.642 16.578 -9.305 1 97.69 141 ILE B C 1
ATOM 2578 O O . ILE B 1 141 ? 0.489 16.109 -9.453 1 97.69 141 ILE B O 1
ATOM 2582 N N . ASN B 1 142 ? -0.849 17.703 -8.742 1 98.19 142 ASN B N 1
ATOM 2583 C CA . ASN B 1 142 ? 0.252 18.578 -8.344 1 98.19 142 ASN B CA 1
ATOM 2584 C C . ASN B 1 142 ? 1.062 17.969 -7.199 1 98.19 142 ASN B C 1
ATOM 2586 O O . ASN B 1 142 ? 2.293 17.969 -7.238 1 98.19 142 ASN B O 1
ATOM 2590 N N . ILE B 1 143 ? 0.389 17.453 -6.227 1 98.75 143 ILE B N 1
ATOM 2591 C CA . ILE B 1 143 ? 1.084 16.906 -5.066 1 98.75 143 ILE B CA 1
ATOM 2592 C C . ILE B 1 143 ? 1.822 15.625 -5.465 1 98.75 143 ILE B C 1
ATOM 2594 O O . ILE B 1 143 ? 2.959 15.406 -5.043 1 98.75 143 ILE B O 1
ATOM 2598 N N . ILE B 1 144 ? 1.192 14.805 -6.273 1 98.69 144 ILE B N 1
ATOM 2599 C CA . ILE B 1 144 ? 1.836 13.57 -6.723 1 98.69 144 ILE B CA 1
ATOM 2600 C C . ILE B 1 144 ? 3.088 13.914 -7.527 1 98.69 144 ILE B C 1
ATOM 2602 O O . ILE B 1 144 ? 4.121 13.25 -7.387 1 98.69 144 ILE B O 1
ATOM 2606 N N . ASN B 1 145 ? 2.971 14.906 -8.383 1 98.5 145 ASN B N 1
ATOM 2607 C CA . ASN B 1 145 ? 4.148 15.352 -9.125 1 98.5 145 ASN B CA 1
ATOM 2608 C C . ASN B 1 145 ? 5.281 15.75 -8.188 1 98.5 145 ASN B C 1
ATOM 2610 O O . ASN B 1 145 ? 6.438 15.391 -8.414 1 98.5 145 ASN B O 1
ATOM 2614 N N . PHE B 1 146 ? 4.977 16.516 -7.18 1 98.81 146 PHE B N 1
ATOM 2615 C CA . PHE B 1 146 ? 5.957 16.891 -6.168 1 98.81 146 PHE B CA 1
ATOM 2616 C C . PHE B 1 146 ? 6.562 15.656 -5.512 1 98.81 146 PHE B C 1
ATOM 2618 O O . PHE B 1 146 ? 7.785 15.539 -5.406 1 98.81 146 PHE B O 1
ATOM 2625 N N . LEU B 1 147 ? 5.727 14.672 -5.102 1 98.75 147 LEU B N 1
ATOM 2626 C CA . LEU B 1 147 ? 6.156 13.477 -4.383 1 98.75 147 LEU B CA 1
ATOM 2627 C C . LEU B 1 147 ? 7.051 12.609 -5.262 1 98.75 147 LEU B C 1
ATOM 2629 O O . LEU B 1 147 ? 8.023 12.023 -4.777 1 98.75 147 LEU B O 1
ATOM 2633 N N . ARG B 1 148 ? 6.715 12.492 -6.527 1 98.44 148 ARG B N 1
ATOM 2634 C CA . ARG B 1 148 ? 7.465 11.68 -7.473 1 98.44 148 ARG B CA 1
ATOM 2635 C C . ARG B 1 148 ? 8.898 12.172 -7.605 1 98.44 148 ARG B C 1
ATOM 2637 O O . ARG B 1 148 ? 9.797 11.414 -7.984 1 98.44 148 ARG B O 1
ATOM 2644 N N . ASN B 1 149 ? 9.117 13.406 -7.254 1 98.12 149 ASN B N 1
ATOM 2645 C CA . ASN B 1 149 ? 10.422 14.023 -7.473 1 98.12 149 ASN B CA 1
ATOM 2646 C C . ASN B 1 149 ? 11.25 14.055 -6.195 1 98.12 149 ASN B C 1
ATOM 2648 O O . ASN B 1 149 ? 12.359 14.586 -6.18 1 98.12 149 ASN B O 1
ATOM 2652 N N . LEU B 1 150 ? 10.734 13.539 -5.129 1 98.44 150 LEU B N 1
ATOM 2653 C CA . LEU B 1 150 ? 11.516 13.453 -3.9 1 98.44 150 LEU B CA 1
ATOM 2654 C C . LEU B 1 150 ? 12.719 12.531 -4.086 1 98.44 150 LEU B C 1
ATOM 2656 O O . LEU B 1 150 ? 12.617 11.5 -4.754 1 98.44 150 LEU B O 1
ATOM 2660 N N . ASN B 1 151 ? 13.828 12.875 -3.475 1 97.81 151 ASN B N 1
ATOM 2661 C CA . ASN B 1 151 ? 15.062 12.109 -3.562 1 97.81 151 ASN B CA 1
ATOM 2662 C C . ASN B 1 151 ? 14.906 10.711 -2.973 1 97.81 151 ASN B C 1
ATOM 2664 O O . ASN B 1 151 ? 14.75 10.562 -1.761 1 97.81 151 ASN B O 1
ATOM 2668 N N . GLN B 1 152 ? 14.977 9.695 -3.812 1 96.75 152 GLN B N 1
ATOM 2669 C CA . GLN B 1 152 ? 14.719 8.312 -3.404 1 96.75 152 GLN B CA 1
ATOM 2670 C C . GLN B 1 152 ? 15.797 7.809 -2.455 1 96.75 152 GLN B C 1
ATOM 2672 O O . GLN B 1 152 ? 15.633 6.77 -1.814 1 96.75 152 GLN B O 1
ATOM 2677 N N . LYS B 1 153 ? 16.891 8.508 -2.352 1 96.44 153 LYS B N 1
ATOM 2678 C CA . LYS B 1 153 ? 17.938 8.133 -1.405 1 96.44 153 LYS B CA 1
ATOM 2679 C C . LYS B 1 153 ? 17.625 8.641 -0.003 1 96.44 153 LYS B C 1
ATOM 2681 O O . LYS B 1 153 ? 18.25 8.219 0.974 1 96.44 153 LYS B O 1
ATOM 2686 N N . GLU B 1 154 ? 16.719 9.578 0.117 1 97.44 154 GLU B N 1
ATOM 2687 C CA . GLU B 1 154 ? 16.391 10.195 1.399 1 97.44 154 GLU B CA 1
ATOM 2688 C C . GLU B 1 154 ? 14.977 9.82 1.84 1 97.44 154 GLU B C 1
ATOM 2690 O O . GLU B 1 154 ? 14.695 9.758 3.037 1 97.44 154 GLU B O 1
ATOM 2695 N N . PHE B 1 155 ? 14.156 9.625 0.845 1 98.06 155 PHE B N 1
ATOM 2696 C CA . PHE B 1 155 ? 12.75 9.359 1.141 1 98.06 155 PHE B CA 1
ATOM 2697 C C . PHE B 1 155 ? 12.242 8.164 0.34 1 98.06 155 PHE B C 1
ATOM 2699 O O . PHE B 1 155 ? 12.68 7.938 -0.79 1 98.06 155 PHE B O 1
ATOM 2706 N N . ASN B 1 156 ? 11.422 7.41 0.95 1 97.31 156 ASN B N 1
ATOM 2707 C CA . ASN B 1 156 ? 10.586 6.406 0.29 1 97.31 156 ASN B CA 1
ATOM 2708 C C . ASN B 1 156 ? 9.141 6.867 0.188 1 97.31 156 ASN B C 1
ATOM 2710 O O . ASN B 1 156 ? 8.555 7.312 1.176 1 97.31 156 ASN B O 1
ATOM 2714 N N . VAL B 1 157 ? 8.609 6.82 -1.024 1 98.5 157 VAL B N 1
ATOM 2715 C CA . VAL B 1 157 ? 7.219 7.219 -1.203 1 98.5 157 VAL B CA 1
ATOM 2716 C C . VAL B 1 157 ? 6.43 6.07 -1.826 1 98.5 157 VAL B C 1
ATOM 2718 O O . VAL B 1 157 ? 6.719 5.645 -2.947 1 98.5 157 VAL B O 1
ATOM 2721 N N . ILE B 1 158 ? 5.414 5.621 -1.144 1 98.31 158 ILE B N 1
ATOM 2722 C CA . ILE B 1 158 ? 4.551 4.57 -1.673 1 98.31 158 ILE B CA 1
ATOM 2723 C C . ILE B 1 158 ? 3.129 5.098 -1.832 1 98.31 158 ILE B C 1
ATOM 2725 O O . ILE B 1 158 ? 2.609 5.777 -0.942 1 98.31 158 ILE B O 1
ATOM 2729 N N . ARG B 1 159 ? 2.566 4.863 -2.967 1 98.5 159 ARG B N 1
ATOM 2730 C CA . ARG B 1 159 ? 1.168 5.176 -3.24 1 98.5 159 ARG B CA 1
ATOM 2731 C C . ARG B 1 159 ? 0.307 3.918 -3.189 1 98.5 159 ARG B C 1
ATOM 2733 O O . ARG B 1 159 ? 0.685 2.879 -3.734 1 98.5 159 ARG B O 1
ATOM 2740 N N . TYR B 1 160 ? -0.82 3.959 -2.52 1 98.25 160 TYR B N 1
ATOM 2741 C CA . TYR B 1 160 ? -1.81 2.898 -2.369 1 98.25 160 TYR B CA 1
ATOM 2742 C C . TYR B 1 160 ? -3.084 3.229 -3.139 1 98.25 160 TYR B C 1
ATOM 2744 O O . TYR B 1 160 ? -3.791 4.18 -2.801 1 98.25 160 TYR B O 1
ATOM 2752 N N . ASP B 1 161 ? -3.408 2.443 -4.145 1 98.19 161 ASP B N 1
ATOM 2753 C CA . ASP B 1 161 ? -4.633 2.621 -4.922 1 98.19 161 ASP B CA 1
ATOM 2754 C C . ASP B 1 161 ? -5.559 1.42 -4.77 1 98.19 161 ASP B C 1
ATOM 2756 O O . ASP B 1 161 ? -5.145 0.277 -4.969 1 98.19 161 ASP B O 1
ATOM 2760 N N . PHE B 1 162 ? -6.789 1.668 -4.41 1 98 162 PHE B N 1
ATOM 2761 C CA . PHE B 1 162 ? -7.812 0.634 -4.508 1 98 162 PHE B CA 1
ATOM 2762 C C . PHE B 1 162 ? -8.336 0.521 -5.934 1 98 162 PHE B C 1
ATOM 2764 O O . PHE B 1 162 ? -9.383 1.081 -6.266 1 98 162 PHE B O 1
ATOM 2771 N N . ILE B 1 163 ? -7.773 -0.298 -6.719 1 98.06 163 ILE B N 1
ATOM 2772 C CA . ILE B 1 163 ? -7.836 -0.12 -8.164 1 98.06 163 ILE B CA 1
ATOM 2773 C C . ILE B 1 163 ? -9.125 -0.731 -8.703 1 98.06 163 ILE B C 1
ATOM 2775 O O . ILE B 1 163 ? -9.516 -0.475 -9.852 1 98.06 163 ILE B O 1
ATOM 2779 N N . ASN B 1 164 ? -9.812 -1.63 -7.961 1 98.38 164 ASN B N 1
ATOM 2780 C CA . ASN B 1 164 ? -11.039 -2.199 -8.5 1 98.38 164 ASN B CA 1
ATOM 2781 C C . ASN B 1 164 ? -12.273 -1.477 -7.969 1 98.38 164 ASN B C 1
ATOM 2783 O O . ASN B 1 164 ? -13.391 -1.985 -8.07 1 98.38 164 ASN B O 1
ATOM 2787 N N . GLN B 1 165 ? -12.055 -0.34 -7.289 1 96.31 165 GLN B N 1
ATOM 2788 C CA . GLN B 1 165 ? -13.172 0.478 -6.828 1 96.31 165 GLN B CA 1
ATOM 2789 C C . GLN B 1 165 ? -13.555 1.524 -7.867 1 96.31 165 GLN B C 1
ATOM 2791 O O . GLN B 1 165 ? -12.688 2.117 -8.508 1 96.31 165 GLN B O 1
ATOM 2796 N N . ILE B 1 166 ? -14.805 1.718 -8.016 1 90.88 166 ILE B N 1
ATOM 2797 C CA . ILE B 1 166 ? -15.328 2.578 -9.07 1 90.88 166 ILE B CA 1
ATOM 2798 C C . ILE B 1 166 ? -15.375 4.023 -8.578 1 90.88 166 ILE B C 1
ATOM 2800 O O . ILE B 1 166 ? -15.211 4.289 -7.387 1 90.88 166 ILE B O 1
ATOM 2804 N N . ASN B 1 167 ? -15.555 5.086 -9.531 1 88.75 167 ASN B N 1
ATOM 2805 C CA . ASN B 1 167 ? -15.844 6.496 -9.297 1 88.75 167 ASN B CA 1
ATOM 2806 C C . ASN B 1 167 ? -14.648 7.223 -8.695 1 88.75 167 ASN B C 1
ATOM 2808 O O . ASN B 1 167 ? -14.781 7.922 -7.688 1 88.75 167 ASN B O 1
ATOM 2812 N N . ASN B 1 168 ? -13.406 7.012 -9.312 1 87.56 168 ASN B N 1
ATOM 2813 C CA . ASN B 1 168 ? -12.195 7.719 -8.898 1 87.56 168 ASN B CA 1
ATOM 2814 C C . ASN B 1 168 ? -12 7.66 -7.387 1 87.56 168 ASN B C 1
ATOM 2816 O O . ASN B 1 168 ? -11.984 8.695 -6.719 1 87.56 168 ASN B O 1
ATOM 2820 N N . PRO B 1 169 ? -11.859 6.48 -6.93 1 94.69 169 PRO B N 1
ATOM 2821 C CA . PRO B 1 169 ? -11.766 6.285 -5.48 1 94.69 169 PRO B CA 1
ATOM 2822 C C . PRO B 1 169 ? -10.594 7.043 -4.859 1 94.69 169 PRO B C 1
ATOM 2824 O O . PRO B 1 169 ? -9.625 7.371 -5.551 1 94.69 169 PRO B O 1
ATOM 2827 N N . PRO B 1 170 ? -10.766 7.379 -3.541 1 97.5 170 PRO B N 1
ATOM 2828 C CA . PRO B 1 170 ? -9.641 7.969 -2.811 1 97.5 170 PRO B CA 1
ATOM 2829 C C . PRO B 1 170 ? -8.422 7.051 -2.768 1 97.5 170 PRO B C 1
ATOM 2831 O O . PRO B 1 170 ? -8.547 5.84 -2.957 1 97.5 170 PRO B O 1
ATOM 2834 N N . PHE B 1 171 ? -7.223 7.609 -2.609 1 98.25 171 PHE B N 1
ATOM 2835 C CA . PHE B 1 171 ? -5.988 6.844 -2.465 1 98.25 171 PHE B CA 1
ATOM 2836 C C . PHE B 1 171 ? -5.074 7.477 -1.423 1 98.25 171 PHE B C 1
ATOM 2838 O O . PHE B 1 171 ? -5.359 8.562 -0.92 1 98.25 171 PHE B O 1
ATOM 2845 N N . VAL B 1 172 ? -4.039 6.734 -0.998 1 98.69 172 VAL B N 1
ATOM 2846 C CA . VAL B 1 172 ? -3.166 7.168 0.086 1 98.69 172 VAL B CA 1
ATOM 2847 C C . VAL B 1 172 ? -1.713 7.145 -0.381 1 98.69 172 VAL B C 1
ATOM 2849 O O . VAL B 1 172 ? -1.312 6.258 -1.138 1 98.69 172 VAL B O 1
ATOM 2852 N N . CYS B 1 173 ? -0.952 8.125 0.049 1 98.81 173 CYS B N 1
ATOM 2853 C CA . CYS B 1 173 ? 0.5 8.086 -0.089 1 98.81 173 CYS B CA 1
ATOM 2854 C C . CYS B 1 173 ? 1.177 8.078 1.276 1 98.81 173 CYS B C 1
ATOM 2856 O O . CYS B 1 173 ? 0.744 8.781 2.191 1 98.81 173 CYS B O 1
ATOM 2858 N N . LEU B 1 174 ? 2.154 7.293 1.413 1 98.56 174 LEU B N 1
ATOM 2859 C CA . LEU B 1 174 ? 3.031 7.266 2.578 1 98.56 174 LEU B CA 1
ATOM 2860 C C . LEU B 1 174 ? 4.434 7.734 2.213 1 98.56 174 LEU B C 1
ATOM 2862 O O . LEU B 1 174 ? 5.062 7.18 1.306 1 98.56 174 LEU B O 1
ATOM 2866 N N . ILE B 1 175 ? 4.922 8.789 2.816 1 98.69 175 ILE B N 1
ATOM 2867 C CA . ILE B 1 175 ? 6.301 9.25 2.721 1 98.69 175 ILE B CA 1
ATOM 2868 C C . ILE B 1 175 ? 7.074 8.836 3.969 1 98.69 175 ILE B C 1
ATOM 2870 O O . ILE B 1 175 ? 6.617 9.047 5.094 1 98.69 175 ILE B O 1
ATOM 2874 N N . GLU B 1 176 ? 8.195 8.242 3.801 1 98.38 176 GLU B N 1
ATOM 2875 C CA . GLU B 1 176 ? 9.062 7.863 4.918 1 98.38 176 GLU B CA 1
ATOM 2876 C C . GLU B 1 176 ? 10.484 8.375 4.715 1 98.38 176 GLU B C 1
ATOM 2878 O O . GLU B 1 176 ? 11.055 8.227 3.635 1 98.38 176 GLU B O 1
ATOM 2883 N N . ARG B 1 177 ? 11.008 8.992 5.711 1 97.81 177 ARG B N 1
ATOM 2884 C CA . ARG B 1 177 ? 12.406 9.391 5.645 1 97.81 177 ARG B CA 1
ATOM 2885 C C . ARG B 1 177 ? 13.32 8.203 5.941 1 97.81 177 ARG B C 1
ATOM 2887 O O . ARG B 1 177 ? 13.219 7.586 7 1 97.81 177 ARG B O 1
ATOM 2894 N N . ILE B 1 178 ? 14.219 7.891 5.035 1 94.94 178 ILE B N 1
ATOM 2895 C CA . ILE B 1 178 ? 15.047 6.703 5.211 1 94.94 178 ILE B CA 1
ATOM 2896 C C . ILE B 1 178 ? 16.484 7.117 5.492 1 94.94 178 ILE B C 1
ATOM 2898 O O . ILE B 1 178 ? 17.297 6.301 5.934 1 94.94 178 ILE B O 1
ATOM 2902 N N . LYS B 1 179 ? 16.953 8.352 5.223 1 91.31 179 LYS B N 1
ATOM 2903 C CA . LYS B 1 179 ? 18.25 8.898 5.547 1 91.31 179 LYS B CA 1
ATOM 2904 C C . LYS B 1 179 ? 18.156 10.375 5.938 1 91.31 179 LYS B C 1
ATOM 2906 O O . LYS B 1 179 ? 17.281 11.086 5.449 1 91.31 179 LYS B O 1
#